Protein AF-A0A2P2GDS3-F1 (afdb_monomer_lite)

Secondary structure (DSSP, 8-state):
----PPPHHHHHHHHHHHHHHTTSPTTSHHHHHHHHH-HHHHHHHHTTSSPPPHHHHHHHHHHTTPPTT-HHHHHHHHHHHHHHHHHTTSTTHHHHHHHHHHHHHHHHHHHHHHHHHHTTS--HHHHHHHHHHHHHHHHHHHHHHHHHHHHHHHSPPPPPPPPPPP------STT-TT--------------------------PPPPP---------SS-GGGGGS---PPPPPPPPPPP-PPP-

pLDDT: mean 75.33, std 24.71, range [28.42, 98.44]

Radius of gyration: 31.88 Å; chains: 1; bounding box: 105×57×72 Å

Structure (mmCIF, N/CA/C/O backbone):
data_AF-A0A2P2GDS3-F1
#
_entry.id   AF-A0A2P2GDS3-F1
#
loop_
_atom_site.group_PD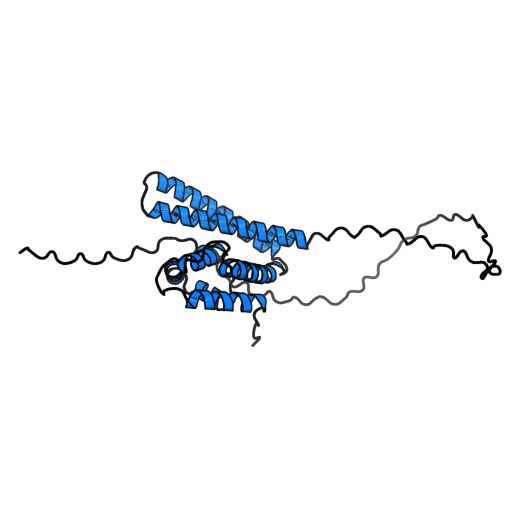B
_atom_site.id
_atom_site.type_symbol
_atom_site.label_atom_id
_atom_site.label_alt_id
_atom_site.label_comp_id
_atom_site.label_asym_id
_atom_site.label_entity_id
_atom_site.label_seq_id
_atom_site.pdbx_PDB_ins_code
_atom_site.Cartn_x
_atom_site.Cartn_y
_atom_site.Cartn_z
_atom_site.occupancy
_atom_site.B_iso_or_equiv
_atom_site.auth_seq_id
_atom_site.auth_comp_id
_atom_site.auth_asym_id
_atom_site.auth_atom_id
_atom_site.pdbx_PDB_model_num
ATOM 1 N N . MET A 1 1 ? -9.022 5.266 -32.064 1.00 41.56 1 MET A N 1
ATOM 2 C CA . MET A 1 1 ? -9.067 4.895 -30.636 1.00 41.56 1 MET A CA 1
ATOM 3 C C . MET A 1 1 ? -7.825 4.078 -30.335 1.00 41.56 1 MET A C 1
ATOM 5 O O . MET A 1 1 ? -7.700 2.986 -30.870 1.00 41.56 1 MET A O 1
ATOM 9 N N . THR A 1 2 ? -6.864 4.626 -29.597 1.00 43.38 2 THR A N 1
ATOM 10 C CA . THR A 1 2 ? -5.671 3.883 -29.170 1.00 43.38 2 THR A CA 1
ATOM 11 C C . THR A 1 2 ? -6.046 2.995 -27.995 1.00 43.38 2 THR A C 1
ATOM 13 O O . THR A 1 2 ? -6.401 3.485 -26.927 1.00 43.38 2 THR A O 1
ATOM 16 N N . VAL A 1 3 ? -6.014 1.681 -28.205 1.00 52.44 3 VAL A N 1
ATOM 17 C CA . VAL A 1 3 ? -6.142 0.708 -27.119 1.00 52.44 3 VAL A CA 1
ATOM 18 C C . VAL A 1 3 ? -4.844 0.775 -26.321 1.00 52.44 3 VAL A C 1
ATOM 20 O O . VAL A 1 3 ? -3.800 0.339 -26.802 1.00 52.44 3 VAL A O 1
ATOM 23 N N . HIS A 1 4 ? -4.884 1.368 -25.130 1.00 64.94 4 HIS A N 1
ATOM 24 C CA . HIS A 1 4 ? -3.749 1.331 -24.215 1.00 64.94 4 HIS A CA 1
ATOM 25 C C . HIS A 1 4 ? -3.618 -0.096 -23.678 1.00 64.94 4 HIS A C 1
ATOM 27 O O . HIS A 1 4 ? -4.442 -0.546 -22.886 1.00 64.94 4 HIS A O 1
ATOM 33 N N . GLN A 1 5 ? -2.618 -0.833 -24.160 1.00 82.81 5 GLN A N 1
ATOM 34 C CA . GLN A 1 5 ? -2.296 -2.150 -23.621 1.00 82.81 5 GLN A CA 1
ATOM 35 C C . GLN A 1 5 ? -1.553 -1.978 -22.295 1.00 82.81 5 GLN A C 1
ATOM 37 O O . GLN A 1 5 ? -0.569 -1.240 -22.221 1.00 82.81 5 GLN A O 1
ATOM 42 N N . LEU A 1 6 ? -2.039 -2.646 -21.247 1.00 87.31 6 LEU A N 1
ATOM 43 C CA . LEU A 1 6 ? -1.368 -2.660 -19.950 1.00 87.31 6 LEU A CA 1
ATOM 44 C C . LEU A 1 6 ? -0.036 -3.421 -20.050 1.00 87.31 6 LEU A C 1
ATOM 46 O O . LEU A 1 6 ? 0.021 -4.451 -20.729 1.00 87.31 6 LEU A O 1
ATOM 50 N N . PRO A 1 7 ? 1.024 -2.963 -19.356 1.00 93.38 7 PRO A N 1
ATOM 51 C CA . PRO A 1 7 ? 2.272 -3.711 -19.248 1.00 93.38 7 PRO A CA 1
ATOM 52 C C . PRO A 1 7 ? 2.043 -5.130 -18.718 1.00 93.38 7 PRO A C 1
ATOM 54 O O . PRO A 1 7 ? 1.192 -5.348 -17.852 1.00 93.38 7 PRO A O 1
ATOM 57 N N . VAL A 1 8 ? 2.828 -6.097 -19.198 1.00 95.94 8 VAL A N 1
ATOM 58 C CA . VAL A 1 8 ? 2.669 -7.515 -18.832 1.00 95.94 8 VAL A CA 1
ATOM 59 C C . VAL A 1 8 ? 2.795 -7.743 -17.323 1.00 95.94 8 VAL A C 1
ATOM 61 O O . VAL A 1 8 ? 2.066 -8.555 -16.758 1.00 95.94 8 VAL A O 1
ATOM 64 N N . GLU A 1 9 ? 3.657 -6.988 -16.645 1.00 97.06 9 GLU A N 1
ATOM 65 C CA . GLU A 1 9 ? 3.838 -7.054 -15.197 1.00 97.06 9 GLU A CA 1
ATOM 66 C C . GLU A 1 9 ? 2.594 -6.568 -14.440 1.00 97.06 9 GLU A C 1
ATOM 68 O O . GLU A 1 9 ? 2.226 -7.167 -13.428 1.00 97.06 9 GLU A O 1
ATOM 73 N N . MET A 1 10 ? 1.911 -5.537 -14.954 1.00 95.94 10 MET A N 1
ATOM 74 C CA . MET A 1 10 ? 0.647 -5.052 -14.387 1.00 95.94 10 MET A CA 1
ATOM 75 C C . MET A 1 10 ? -0.457 -6.091 -14.560 1.00 95.94 10 MET A C 1
ATOM 77 O O . MET A 1 10 ? -1.157 -6.395 -13.598 1.00 95.94 10 MET A O 1
ATOM 81 N N . VAL A 1 11 ? -0.568 -6.699 -15.746 1.00 96.75 11 VAL A N 1
ATOM 82 C CA . VAL A 1 11 ? -1.539 -7.776 -16.011 1.00 96.75 11 VAL A CA 1
ATOM 83 C C . VAL A 1 11 ? -1.286 -8.978 -15.096 1.00 96.75 11 VAL A C 1
ATOM 85 O O . VAL A 1 11 ? -2.220 -9.513 -14.501 1.00 96.75 11 VAL A O 1
ATOM 88 N N . ALA A 1 12 ? -0.024 -9.386 -14.935 1.00 98.12 12 ALA A N 1
ATOM 89 C CA . ALA A 1 12 ? 0.344 -10.514 -14.084 1.00 98.12 12 ALA A CA 1
ATOM 90 C C . ALA A 1 12 ? 0.022 -10.257 -12.603 1.00 98.12 12 ALA A C 1
ATOM 92 O O . ALA A 1 12 ? -0.513 -11.137 -11.923 1.00 98.12 12 ALA A O 1
ATOM 93 N N . PHE A 1 13 ? 0.323 -9.056 -12.099 1.00 98.44 13 PHE A N 1
ATOM 94 C CA . PHE A 1 13 ? -0.007 -8.683 -10.727 1.00 98.44 13 PHE A CA 1
ATOM 95 C C . PHE A 1 13 ? -1.522 -8.558 -10.514 1.00 98.44 13 PHE A C 1
ATOM 97 O O . PHE A 1 13 ? -2.039 -9.106 -9.542 1.00 98.44 13 PHE A O 1
ATOM 104 N N . ALA A 1 14 ? -2.243 -7.908 -11.431 1.00 97.75 14 ALA A N 1
ATOM 105 C CA . ALA A 1 14 ? -3.693 -7.735 -11.356 1.00 97.75 14 ALA A CA 1
ATOM 106 C C . ALA A 1 14 ? -4.446 -9.073 -11.402 1.00 97.75 14 ALA A C 1
ATOM 108 O O . ALA A 1 14 ? -5.380 -9.287 -10.628 1.00 97.75 14 ALA A O 1
ATOM 109 N N . GLY A 1 15 ? -3.994 -10.014 -12.240 1.00 98.25 15 GLY A N 1
ATOM 110 C CA . GLY A 1 15 ? -4.523 -11.377 -12.278 1.00 98.25 15 GLY A CA 1
ATOM 111 C C . GLY A 1 15 ? -4.326 -12.108 -10.948 1.00 98.25 15 GLY A C 1
ATOM 112 O O . GLY A 1 15 ? -5.284 -12.629 -10.381 1.00 98.25 15 GLY A O 1
ATOM 113 N N . TRP A 1 16 ? -3.112 -12.065 -10.388 1.00 98.44 16 TRP A N 1
ATOM 114 C CA . TRP A 1 16 ? -2.831 -12.645 -9.069 1.00 98.44 16 TRP A CA 1
ATOM 115 C C . TRP A 1 16 ? -3.659 -11.995 -7.948 1.00 98.44 16 TRP A C 1
ATOM 117 O O . TRP A 1 16 ? -4.175 -12.688 -7.071 1.00 98.44 16 TRP A O 1
ATOM 127 N N . LEU A 1 17 ? -3.814 -10.670 -7.981 1.00 98.06 17 LEU A N 1
ATOM 128 C CA . LEU A 1 17 ? -4.598 -9.925 -7.000 1.00 98.06 17 LEU A CA 1
ATOM 129 C C . LEU A 1 17 ? -6.095 -10.264 -7.103 1.00 98.06 17 LEU A C 1
ATOM 131 O O . LEU A 1 17 ? -6.765 -10.410 -6.083 1.00 98.06 17 LEU A O 1
ATOM 135 N N . SER A 1 18 ? -6.606 -10.450 -8.319 1.00 97.31 18 SER A N 1
ATOM 136 C CA . SER A 1 18 ? -7.988 -10.877 -8.564 1.00 97.31 18 SER A CA 1
ATOM 137 C C . SER A 1 18 ? -8.234 -12.309 -8.079 1.00 97.31 18 SER A C 1
ATOM 139 O O . SER A 1 18 ? -9.254 -12.580 -7.446 1.00 97.31 18 SER A O 1
ATOM 141 N N . GLU A 1 19 ? -7.280 -13.223 -8.289 1.00 97.00 19 GLU A N 1
ATOM 142 C CA . GLU A 1 19 ? -7.328 -14.581 -7.727 1.00 97.00 19 GLU A CA 1
ATOM 143 C C . GLU A 1 19 ? -7.312 -14.582 -6.192 1.00 97.00 19 GLU A C 1
ATOM 145 O O . GLU A 1 19 ? -7.978 -15.414 -5.569 1.00 97.00 19 GLU A O 1
ATOM 150 N N . LEU A 1 20 ? -6.551 -13.669 -5.576 1.00 96.19 20 LEU A N 1
ATOM 151 C CA . LEU A 1 20 ? -6.556 -13.469 -4.128 1.00 96.19 20 LEU A CA 1
ATOM 152 C C . LEU A 1 20 ? -7.938 -12.992 -3.664 1.00 96.19 20 LEU A C 1
ATOM 154 O O . LEU A 1 20 ? -8.527 -13.614 -2.782 1.00 96.19 20 LEU A O 1
ATOM 158 N N . ALA A 1 21 ? -8.468 -11.935 -4.286 1.00 94.12 21 ALA A N 1
ATOM 159 C CA . ALA A 1 21 ? -9.755 -11.342 -3.933 1.00 94.12 21 ALA A CA 1
ATOM 160 C C . ALA A 1 21 ? -10.924 -12.327 -4.091 1.00 94.12 21 ALA A C 1
ATOM 162 O O . ALA A 1 21 ? -11.804 -12.369 -3.235 1.00 94.12 21 ALA A O 1
ATOM 163 N N . GLY A 1 22 ? -10.894 -13.188 -5.114 1.00 95.00 22 GLY A N 1
ATOM 164 C CA . GLY A 1 22 ? -11.908 -14.225 -5.334 1.00 95.00 22 GLY A CA 1
ATOM 165 C C . GLY A 1 22 ? -12.010 -15.278 -4.221 1.00 95.00 22 GLY A C 1
ATOM 166 O O . GLY A 1 22 ? -12.968 -16.046 -4.195 1.00 95.00 22 GLY A O 1
ATOM 167 N N . ARG A 1 23 ? -11.043 -15.326 -3.293 1.00 94.81 23 ARG A N 1
ATOM 168 C CA . ARG A 1 23 ? -11.047 -16.223 -2.123 1.00 94.81 23 ARG A CA 1
ATOM 169 C C . ARG A 1 23 ? -11.493 -15.533 -0.833 1.00 94.81 23 ARG A C 1
ATOM 171 O O . ARG A 1 23 ? -11.685 -16.214 0.174 1.00 94.81 23 ARG A O 1
ATOM 178 N N . LEU A 1 24 ? -11.622 -14.208 -0.837 1.00 94.12 24 LEU A N 1
ATOM 179 C CA . LEU A 1 24 ? -11.998 -13.429 0.340 1.00 94.12 24 LEU A CA 1
ATOM 180 C C . LEU A 1 24 ? -13.515 -13.457 0.536 1.00 94.12 24 LEU A C 1
ATOM 182 O O . LEU A 1 24 ? -14.281 -13.512 -0.425 1.00 94.12 24 LEU A O 1
ATOM 186 N N . ARG A 1 25 ? -13.969 -13.396 1.794 1.00 86.06 25 ARG A N 1
ATOM 187 C CA . ARG A 1 25 ? -15.400 -13.234 2.082 1.00 86.06 25 ARG A CA 1
ATOM 188 C C . ARG A 1 25 ? -15.845 -11.821 1.686 1.00 86.06 25 ARG A C 1
ATOM 190 O O . ARG A 1 25 ? -15.298 -10.859 2.230 1.00 86.06 25 ARG A O 1
ATOM 197 N N . PRO A 1 26 ? -16.857 -11.668 0.814 1.00 80.81 26 PRO A N 1
ATOM 198 C CA . PRO A 1 26 ? -17.404 -10.354 0.502 1.00 80.81 26 PRO A CA 1
ATOM 199 C C . PRO A 1 26 ? -17.925 -9.660 1.767 1.00 80.81 26 PRO A C 1
ATOM 201 O O . PRO A 1 26 ? -18.611 -10.280 2.578 1.00 80.81 26 PRO A O 1
ATOM 204 N N . GLY A 1 27 ? -17.591 -8.378 1.942 1.00 76.31 27 GLY A N 1
ATOM 205 C CA . GLY A 1 27 ? -18.090 -7.552 3.050 1.00 76.31 27 GLY A CA 1
ATOM 206 C C . GLY A 1 27 ? -17.488 -7.841 4.432 1.00 76.31 27 GLY A C 1
ATOM 207 O O . GLY A 1 27 ? -17.915 -7.227 5.405 1.00 76.31 27 GLY A O 1
ATOM 208 N N . GLY A 1 28 ? -16.507 -8.743 4.537 1.00 84.25 28 GLY A N 1
ATOM 209 C CA . GLY A 1 28 ? -15.772 -9.019 5.774 1.00 84.25 28 GLY A CA 1
ATOM 210 C C . GLY A 1 28 ? -14.329 -8.514 5.730 1.00 84.25 28 GLY A C 1
ATOM 211 O O . GLY A 1 28 ? -13.786 -8.268 4.654 1.00 84.25 28 GLY A O 1
ATOM 212 N N . GLY A 1 29 ? -13.710 -8.393 6.908 1.00 92.81 29 GLY A N 1
ATOM 213 C CA . GLY A 1 29 ? -12.289 -8.057 7.042 1.00 92.81 29 GLY A CA 1
ATOM 214 C C . GLY A 1 29 ? -11.902 -6.704 6.439 1.00 92.81 29 GLY A C 1
ATOM 215 O O . GLY A 1 29 ? -12.739 -5.821 6.227 1.00 92.81 29 GLY A O 1
ATOM 216 N N . TRP A 1 30 ? -10.617 -6.551 6.147 1.00 93.75 30 TRP A N 1
ATOM 217 C CA . TRP A 1 30 ? -10.070 -5.389 5.456 1.00 93.75 30 TRP A CA 1
ATOM 218 C C . TRP A 1 30 ? -10.590 -5.237 4.029 1.00 93.75 30 TRP A C 1
ATOM 220 O O . TRP A 1 30 ? -10.807 -4.111 3.586 1.00 93.75 30 TRP A O 1
ATOM 230 N N . TYR A 1 31 ? -10.853 -6.337 3.324 1.00 94.62 31 TYR A N 1
ATOM 231 C CA . TYR A 1 31 ? -11.437 -6.311 1.987 1.00 94.62 31 TYR A CA 1
ATOM 232 C C . TYR A 1 31 ? -12.774 -5.566 1.971 1.00 94.62 31 TYR A C 1
ATOM 234 O O . TYR A 1 31 ? -12.973 -4.680 1.140 1.00 94.62 31 TYR A O 1
ATOM 242 N N . GLY A 1 32 ? -13.656 -5.858 2.933 1.00 93.62 32 GLY A N 1
ATOM 243 C CA . GLY A 1 32 ? -14.916 -5.138 3.109 1.00 93.62 32 GLY A CA 1
ATOM 244 C C . GLY A 1 32 ? -14.712 -3.653 3.418 1.00 93.62 32 GLY A C 1
ATOM 245 O O . GLY A 1 32 ? -15.371 -2.809 2.813 1.00 93.62 32 GLY A O 1
ATOM 246 N N . VAL A 1 33 ? -13.766 -3.321 4.304 1.00 92.25 33 VAL A N 1
ATOM 247 C CA . VAL A 1 33 ? -13.447 -1.927 4.668 1.00 92.25 33 VAL A CA 1
ATOM 248 C C . VAL A 1 33 ? -12.949 -1.135 3.457 1.00 92.25 33 VAL A C 1
ATOM 250 O O . VAL A 1 33 ? -13.432 -0.031 3.202 1.00 92.25 33 VAL A O 1
ATOM 253 N N . PHE A 1 34 ? -12.019 -1.689 2.678 1.00 91.94 34 PHE A N 1
ATOM 254 C CA . PHE A 1 34 ? -11.488 -1.026 1.487 1.00 91.94 34 PHE A CA 1
ATOM 255 C C . PHE A 1 34 ? -12.547 -0.875 0.397 1.00 91.94 34 PHE A C 1
ATOM 257 O O . PHE A 1 34 ? -12.668 0.205 -0.177 1.00 91.94 34 PHE A O 1
ATOM 264 N N . ALA A 1 35 ? -13.350 -1.915 0.154 1.00 92.31 35 ALA A N 1
ATOM 265 C CA . ALA A 1 35 ? -14.418 -1.874 -0.841 1.00 92.31 35 ALA A CA 1
ATOM 266 C C . ALA A 1 35 ? -15.499 -0.840 -0.495 1.00 92.31 35 ALA A C 1
ATOM 268 O O . ALA A 1 35 ? -15.990 -0.149 -1.384 1.00 92.31 35 ALA A O 1
ATOM 269 N N . ALA A 1 36 ? -15.853 -0.703 0.787 1.00 91.69 36 ALA A N 1
ATOM 270 C CA . ALA A 1 36 ? -16.824 0.292 1.239 1.00 91.69 36 ALA A CA 1
ATOM 271 C C . ALA A 1 36 ? -16.291 1.727 1.120 1.00 91.69 36 ALA A C 1
ATOM 273 O O . ALA A 1 36 ? -17.053 2.658 0.864 1.00 91.69 36 ALA A O 1
ATOM 274 N N . ARG A 1 37 ? -14.986 1.912 1.325 1.00 87.62 37 ARG A N 1
ATOM 275 C CA . ARG A 1 37 ? -14.357 3.233 1.366 1.00 87.62 37 ARG A CA 1
ATOM 276 C C . ARG A 1 37 ? -13.999 3.771 -0.013 1.00 87.62 37 ARG A C 1
ATOM 278 O O . ARG A 1 37 ? -14.081 4.975 -0.235 1.00 87.62 37 ARG A O 1
ATOM 285 N N . ASP A 1 38 ? -13.582 2.890 -0.912 1.00 89.44 38 ASP A N 1
ATOM 286 C CA . ASP A 1 38 ? -13.134 3.250 -2.250 1.00 89.44 38 ASP A CA 1
ATOM 287 C C . ASP A 1 38 ? -13.365 2.095 -3.241 1.00 89.44 38 ASP A C 1
ATOM 289 O O . ASP A 1 38 ? -12.437 1.376 -3.630 1.00 89.44 38 ASP A O 1
ATOM 293 N N . PRO A 1 39 ? -14.621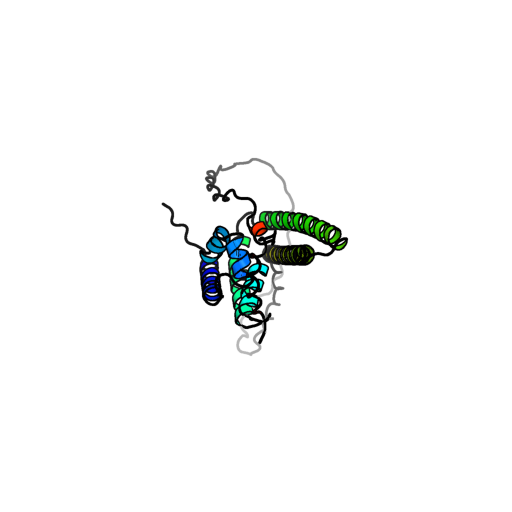 1.895 -3.668 1.00 91.19 39 PRO A N 1
ATOM 294 C CA . PRO A 1 39 ? -14.953 0.826 -4.601 1.00 91.19 39 PRO A CA 1
ATOM 295 C C . PRO A 1 39 ? -14.286 1.030 -5.966 1.00 91.19 39 PRO A C 1
ATOM 297 O O . PRO A 1 39 ? -13.843 0.063 -6.586 1.00 91.19 39 PRO A O 1
ATOM 300 N N . GLU A 1 40 ? -14.182 2.277 -6.434 1.00 92.56 40 GLU A N 1
ATOM 301 C CA . GLU A 1 40 ? -13.593 2.592 -7.738 1.00 92.56 40 GLU A CA 1
ATOM 302 C C . GLU A 1 40 ? -12.091 2.337 -7.772 1.00 92.56 40 GLU A C 1
ATOM 304 O O . GLU A 1 40 ? -11.589 1.774 -8.741 1.00 92.56 40 GLU A O 1
ATOM 309 N N . GLY A 1 41 ? -11.351 2.712 -6.728 1.00 91.56 41 GLY A N 1
ATOM 310 C CA . GLY A 1 41 ? -9.920 2.443 -6.705 1.00 91.56 41 GLY A CA 1
ATOM 311 C C . GLY A 1 41 ? -9.566 0.998 -6.469 1.00 91.56 41 GLY A C 1
ATOM 312 O O . GLY A 1 41 ? -8.626 0.497 -7.084 1.00 91.56 41 GLY A O 1
ATOM 313 N N . LEU A 1 42 ? -10.337 0.302 -5.638 1.00 92.88 42 LEU A N 1
ATOM 314 C CA . LEU A 1 42 ? -10.171 -1.135 -5.495 1.00 92.88 42 LEU A CA 1
ATOM 315 C C . LEU A 1 42 ? -10.431 -1.846 -6.832 1.00 92.88 42 LEU A C 1
ATOM 317 O O . LEU A 1 42 ? -9.660 -2.722 -7.223 1.00 92.88 42 LEU A O 1
ATOM 321 N N . ARG A 1 43 ? -11.444 -1.401 -7.586 1.00 93.69 43 ARG A N 1
ATOM 322 C CA . ARG A 1 43 ? -11.690 -1.868 -8.954 1.00 93.69 43 ARG A CA 1
ATOM 323 C C . ARG A 1 43 ? -10.534 -1.535 -9.897 1.00 93.69 43 ARG A C 1
ATOM 325 O O . ARG A 1 43 ? -10.067 -2.428 -10.590 1.00 93.69 43 ARG A O 1
ATOM 332 N N . ALA A 1 44 ? -10.008 -0.312 -9.866 1.00 95.19 44 ALA A N 1
ATOM 333 C CA . ALA A 1 44 ? -8.860 0.087 -10.682 1.00 95.19 44 ALA A CA 1
ATOM 334 C C . ALA A 1 44 ? -7.614 -0.782 -10.420 1.00 95.19 44 ALA A C 1
ATOM 336 O O . ALA A 1 44 ? -6.871 -1.089 -11.357 1.00 95.19 44 ALA A O 1
ATOM 337 N N . CYS A 1 45 ? -7.414 -1.217 -9.169 1.00 95.31 45 CYS A N 1
ATOM 338 C CA . CYS A 1 45 ? -6.354 -2.154 -8.793 1.00 95.31 45 CYS A CA 1
ATOM 339 C C . CYS A 1 45 ? -6.568 -3.549 -9.399 1.00 95.31 45 CYS A C 1
ATOM 341 O O . CYS A 1 45 ? -5.621 -4.147 -9.908 1.00 95.31 45 CYS A O 1
ATOM 343 N N . PHE A 1 46 ? -7.800 -4.069 -9.372 1.00 95.19 46 PHE A N 1
ATOM 344 C CA . PHE A 1 46 ? -8.129 -5.358 -9.996 1.00 95.19 46 PHE A CA 1
ATOM 345 C C . PHE A 1 46 ? -8.078 -5.308 -11.524 1.00 95.19 46 PHE A C 1
ATOM 347 O O . PHE A 1 46 ? -7.641 -6.268 -12.151 1.00 95.19 46 PHE A O 1
ATOM 354 N N . ASP A 1 47 ? -8.434 -4.168 -12.113 1.00 94.75 47 ASP A N 1
ATOM 355 C CA . ASP A 1 47 ? -8.331 -3.920 -13.552 1.00 94.75 47 ASP A CA 1
ATOM 356 C C . ASP A 1 47 ? -6.870 -3.684 -13.997 1.00 94.75 47 ASP A C 1
ATOM 358 O O . ASP A 1 47 ? -6.595 -3.558 -15.189 1.00 94.75 47 ASP A O 1
ATOM 362 N N . GLY A 1 48 ? -5.915 -3.607 -13.058 1.00 94.38 48 GLY A N 1
ATOM 363 C CA . GLY A 1 48 ? -4.489 -3.395 -13.333 1.00 94.38 48 GLY A CA 1
ATOM 364 C C . GLY A 1 48 ? -4.144 -1.992 -13.835 1.00 94.38 48 GLY A C 1
ATOM 365 O O . GLY A 1 48 ? -3.052 -1.775 -14.355 1.00 94.38 48 GLY A O 1
ATOM 366 N N . THR A 1 49 ? -5.063 -1.039 -13.689 1.00 93.12 49 THR A N 1
ATOM 367 C CA . THR A 1 49 ? -4.866 0.369 -14.081 1.00 93.12 49 THR A CA 1
ATOM 368 C C . THR A 1 49 ? -4.221 1.202 -12.977 1.00 93.12 49 THR A C 1
ATOM 370 O O . THR A 1 49 ? -3.601 2.226 -13.255 1.00 93.12 49 THR A O 1
ATOM 373 N N . GLU A 1 50 ? -4.313 0.738 -11.731 1.00 91.56 50 GLU A N 1
ATOM 374 C CA . GLU A 1 50 ? -3.598 1.285 -10.584 1.00 91.56 50 GLU A CA 1
ATOM 375 C C . GLU A 1 50 ? -2.856 0.172 -9.838 1.00 91.56 50 GLU A C 1
ATOM 377 O O . GLU A 1 50 ? -3.288 -0.979 -9.809 1.00 91.56 50 GLU A O 1
ATOM 382 N N . LEU A 1 51 ? -1.738 0.524 -9.203 1.00 92.75 51 LEU A N 1
ATOM 383 C CA . LEU A 1 51 ? -1.022 -0.375 -8.306 1.00 92.75 51 LEU A CA 1
ATOM 384 C C . LEU A 1 51 ? -1.406 -0.048 -6.850 1.00 92.75 51 LEU A C 1
ATOM 386 O O . LEU A 1 51 ? -1.144 1.075 -6.405 1.00 92.75 51 LEU A O 1
ATOM 390 N N . PRO A 1 52 ? -1.993 -0.986 -6.079 1.00 93.88 52 PRO A N 1
ATOM 391 C CA . PRO A 1 52 ? -2.278 -0.756 -4.673 1.00 93.88 52 PRO A CA 1
ATOM 392 C C . PRO A 1 52 ? -0.973 -0.645 -3.866 1.00 93.88 52 PRO A C 1
ATOM 394 O O . PRO A 1 52 ? 0.020 -1.311 -4.190 1.00 93.88 52 PRO A O 1
ATOM 397 N N . PRO A 1 53 ? -0.970 0.140 -2.775 1.00 93.81 53 PRO A N 1
ATOM 398 C CA . PRO A 1 53 ? 0.086 0.068 -1.771 1.00 93.81 53 PRO A CA 1
ATOM 399 C C . PRO A 1 53 ? 0.260 -1.360 -1.240 1.00 93.81 53 PRO A C 1
ATOM 401 O O . PRO A 1 53 ? -0.724 -2.088 -1.081 1.00 93.81 53 PRO A O 1
ATOM 404 N N . TRP A 1 54 ? 1.489 -1.770 -0.922 1.00 95.88 54 TRP A N 1
ATOM 405 C CA . TRP A 1 54 ? 1.731 -3.136 -0.452 1.00 95.88 54 TRP A CA 1
ATOM 406 C C . TRP A 1 54 ? 1.026 -3.438 0.884 1.00 95.88 54 TRP A C 1
ATOM 408 O O . TRP A 1 54 ? 0.531 -4.548 1.059 1.00 95.88 54 TRP A O 1
ATOM 418 N N . ASP A 1 55 ? 0.863 -2.450 1.775 1.00 95.31 55 ASP A N 1
ATOM 419 C CA . ASP A 1 55 ? 0.134 -2.613 3.050 1.00 95.31 55 ASP A CA 1
ATOM 420 C C . ASP A 1 55 ? -1.340 -3.020 2.860 1.00 95.31 55 ASP A C 1
ATOM 422 O O . ASP A 1 55 ? -1.926 -3.724 3.690 1.00 95.31 55 ASP A O 1
ATOM 426 N N . VAL A 1 56 ? -1.946 -2.602 1.744 1.00 95.31 56 VAL A N 1
ATOM 427 C CA . VAL A 1 56 ? -3.306 -3.004 1.362 1.00 95.31 56 VAL A CA 1
ATOM 428 C C . VAL A 1 56 ? -3.308 -4.482 0.986 1.00 95.31 56 VAL A C 1
ATOM 430 O O . VAL A 1 56 ? -4.135 -5.239 1.486 1.00 95.31 56 VAL A O 1
ATOM 433 N N . VAL A 1 57 ? -2.341 -4.923 0.177 1.00 97.00 57 VAL A N 1
ATOM 434 C CA . VAL A 1 57 ? -2.186 -6.334 -0.213 1.00 97.00 57 VAL A CA 1
ATOM 435 C C . VAL A 1 57 ? -1.909 -7.220 1.005 1.00 97.00 57 VAL A C 1
ATOM 437 O O . VAL A 1 57 ? -2.492 -8.296 1.120 1.00 97.00 57 VAL A O 1
ATOM 440 N N . GLU A 1 58 ? -1.078 -6.763 1.944 1.00 96.00 58 GLU A N 1
ATOM 441 C CA . GLU A 1 58 ? -0.817 -7.464 3.209 1.00 96.00 58 GLU A CA 1
ATOM 442 C C . GLU A 1 58 ? -2.087 -7.639 4.042 1.00 96.00 58 GLU A C 1
ATOM 444 O O . GLU A 1 58 ? -2.314 -8.712 4.595 1.00 96.00 58 GLU A O 1
ATOM 449 N N . SER A 1 59 ? -2.957 -6.630 4.066 1.00 95.44 59 SER A N 1
ATOM 450 C CA . SER A 1 59 ? -4.243 -6.710 4.766 1.00 95.44 59 SER A CA 1
ATOM 451 C C . SER A 1 59 ? -5.193 -7.722 4.110 1.00 95.44 59 SER A C 1
ATOM 453 O O . SER A 1 59 ? -5.870 -8.475 4.804 1.00 95.44 59 SER A O 1
ATOM 455 N N . LEU A 1 60 ? -5.200 -7.807 2.774 1.00 95.88 60 LEU A N 1
ATOM 456 C CA . LEU A 1 60 ? -5.977 -8.820 2.046 1.00 95.88 60 LEU A CA 1
ATOM 457 C C . LEU A 1 60 ? -5.431 -10.240 2.270 1.00 95.88 60 LEU A C 1
ATOM 459 O O . LEU A 1 60 ? -6.194 -11.196 2.381 1.00 95.88 60 LEU A O 1
ATOM 463 N N . LEU A 1 61 ? -4.108 -10.396 2.358 1.00 96.81 61 LEU A N 1
ATOM 464 C CA . LEU A 1 61 ? -3.482 -11.670 2.724 1.00 96.81 61 LEU A CA 1
ATOM 465 C C . LEU A 1 61 ? -3.840 -12.067 4.165 1.00 96.81 61 LEU A C 1
ATOM 467 O O . LEU A 1 61 ? -4.164 -13.228 4.413 1.00 96.81 61 LEU A O 1
ATOM 471 N N . GLN A 1 62 ? -3.860 -11.103 5.089 1.00 94.62 62 GLN A N 1
ATOM 472 C CA . GLN A 1 62 ? -4.284 -11.316 6.472 1.00 94.62 62 GLN A CA 1
ATOM 473 C C . GLN A 1 62 ? -5.745 -11.772 6.567 1.00 94.62 62 GLN A C 1
ATOM 475 O O . GLN A 1 62 ? -6.030 -12.698 7.325 1.00 94.62 62 GLN A O 1
ATOM 480 N N . ASP A 1 63 ? -6.660 -11.187 5.790 1.00 95.50 63 ASP A N 1
ATOM 481 C CA . ASP A 1 63 ? -8.068 -11.614 5.751 1.00 95.50 63 ASP A CA 1
ATOM 482 C C . ASP A 1 63 ? -8.231 -13.079 5.316 1.00 95.50 63 ASP A C 1
ATOM 484 O O . ASP A 1 63 ? -9.168 -13.760 5.737 1.00 95.50 63 ASP A O 1
ATOM 488 N N . LEU A 1 64 ? -7.309 -13.580 4.488 1.00 94.56 64 LEU A N 1
ATOM 489 C CA . LEU A 1 64 ? -7.261 -14.981 4.070 1.00 94.56 64 LEU A CA 1
ATOM 490 C C . LEU A 1 64 ? -6.586 -15.896 5.110 1.00 94.56 64 LEU A C 1
ATOM 492 O O . LEU A 1 64 ? -6.607 -17.117 4.959 1.00 94.56 64 LEU A O 1
ATOM 496 N N . GLY A 1 65 ? -5.980 -15.325 6.154 1.00 94.56 65 GLY A N 1
ATOM 497 C CA . GLY A 1 65 ? -5.182 -16.046 7.144 1.00 94.56 65 GLY A CA 1
ATOM 498 C C . GLY A 1 65 ? -3.783 -16.430 6.651 1.00 94.56 65 GLY A C 1
ATOM 499 O O . GLY A 1 65 ? -3.169 -17.331 7.218 1.00 94.56 65 GLY A O 1
ATOM 500 N N . GLU A 1 66 ? -3.270 -15.783 5.599 1.00 93.75 66 GLU A N 1
ATOM 501 C CA . GLU A 1 66 ? -1.921 -16.038 5.088 1.00 93.75 66 GLU A CA 1
ATOM 502 C C . GLU A 1 66 ? -0.871 -15.328 5.961 1.00 93.75 66 GLU A C 1
ATOM 504 O O . GLU A 1 66 ? -0.868 -14.095 6.032 1.00 93.75 66 GLU A O 1
ATOM 509 N N . PRO A 1 67 ? 0.046 -16.064 6.618 1.00 91.94 67 PRO A N 1
ATOM 510 C CA . PRO A 1 67 ? 1.070 -15.444 7.444 1.00 91.94 67 PRO A CA 1
ATOM 511 C C . PRO A 1 67 ? 2.142 -14.745 6.587 1.00 91.94 67 PRO A C 1
ATOM 513 O O . PRO A 1 67 ? 2.379 -15.127 5.432 1.00 91.94 67 PRO A O 1
ATOM 516 N N . PRO A 1 68 ? 2.865 -13.760 7.154 1.00 87.50 68 PRO A N 1
ATOM 517 C CA . PRO A 1 68 ? 4.015 -13.156 6.493 1.00 87.50 68 PRO A CA 1
ATOM 518 C C . PRO A 1 68 ? 5.026 -14.216 6.036 1.00 87.50 68 PRO A C 1
ATOM 520 O O . PRO A 1 68 ? 5.377 -15.124 6.787 1.00 87.50 68 PRO A O 1
ATOM 523 N N . GLY A 1 69 ? 5.498 -14.105 4.793 1.00 92.25 69 GLY A N 1
ATOM 524 C CA . GLY A 1 69 ? 6.467 -15.045 4.216 1.00 92.25 69 GLY A CA 1
ATOM 525 C C . GLY A 1 69 ? 5.874 -16.349 3.670 1.00 92.25 69 GLY A C 1
ATOM 526 O O . GLY A 1 69 ? 6.615 -17.139 3.088 1.00 92.25 69 GLY A O 1
ATOM 527 N N . ALA A 1 70 ? 4.558 -16.569 3.775 1.00 95.81 70 ALA A N 1
ATOM 528 C CA . ALA A 1 70 ? 3.910 -17.688 3.097 1.00 95.81 70 ALA A CA 1
ATOM 529 C C . ALA A 1 70 ? 4.164 -17.642 1.574 1.00 95.81 70 ALA A C 1
ATOM 531 O O . ALA A 1 70 ? 4.285 -16.550 1.004 1.00 95.81 70 ALA A O 1
ATOM 532 N N . PRO A 1 71 ? 4.189 -18.793 0.870 1.00 96.56 71 PRO A N 1
ATOM 533 C CA . PRO A 1 71 ? 4.478 -18.831 -0.565 1.00 96.56 71 PRO A CA 1
ATOM 534 C C . PRO A 1 71 ? 3.608 -17.883 -1.406 1.00 96.56 71 PRO A C 1
ATOM 536 O O . PRO A 1 71 ? 4.098 -17.279 -2.362 1.00 96.56 71 PRO A O 1
ATOM 539 N N . ARG A 1 72 ? 2.331 -17.694 -1.033 1.00 95.81 72 ARG A N 1
ATOM 540 C CA . ARG A 1 72 ? 1.434 -16.742 -1.706 1.00 95.81 72 ARG A CA 1
ATOM 541 C C . ARG A 1 72 ? 1.870 -15.294 -1.489 1.00 95.81 72 ARG A C 1
ATOM 543 O O . ARG A 1 72 ? 1.924 -14.546 -2.461 1.00 95.81 72 ARG A O 1
ATOM 550 N N . ALA A 1 73 ? 2.204 -14.920 -0.254 1.00 96.50 73 ALA A N 1
ATOM 551 C CA . ALA A 1 73 ? 2.676 -13.579 0.085 1.00 96.50 73 ALA A CA 1
ATOM 552 C C . ALA A 1 73 ? 4.000 -13.252 -0.624 1.00 96.50 73 ALA A C 1
ATOM 554 O O . ALA A 1 73 ? 4.139 -12.181 -1.213 1.00 96.50 73 ALA A O 1
ATOM 555 N N . VAL A 1 74 ? 4.945 -14.199 -0.647 1.00 97.88 74 VAL A N 1
ATOM 556 C CA . VAL A 1 74 ? 6.231 -14.046 -1.350 1.00 97.88 74 VAL A CA 1
ATOM 557 C C . VAL A 1 74 ? 6.016 -13.864 -2.851 1.00 97.88 74 VAL A C 1
ATOM 559 O O . VAL A 1 74 ? 6.548 -12.921 -3.437 1.00 97.88 74 VAL A O 1
ATOM 562 N N . ARG A 1 75 ? 5.189 -14.714 -3.477 1.00 98.06 75 ARG A N 1
ATOM 563 C CA . ARG A 1 75 ? 4.855 -14.587 -4.903 1.00 98.06 75 ARG A CA 1
ATOM 564 C C . ARG A 1 75 ? 4.196 -13.242 -5.211 1.00 98.06 75 ARG A C 1
ATOM 566 O O . ARG A 1 75 ? 4.596 -12.581 -6.167 1.00 98.06 75 ARG A O 1
ATOM 573 N N . GLY A 1 76 ? 3.232 -12.824 -4.391 1.00 98.00 76 GLY A N 1
ATOM 574 C CA . GLY A 1 76 ? 2.583 -11.520 -4.511 1.00 98.00 76 GLY A CA 1
ATOM 575 C C . GLY A 1 76 ? 3.579 -10.369 -4.437 1.00 98.00 76 GLY A C 1
ATOM 576 O O . GLY A 1 76 ? 3.519 -9.452 -5.252 1.00 98.00 76 GLY A O 1
ATOM 577 N N . ARG A 1 77 ? 4.551 -10.453 -3.520 1.00 97.75 77 ARG A N 1
ATOM 578 C CA . ARG A 1 77 ? 5.582 -9.424 -3.346 1.00 97.75 77 ARG A CA 1
ATOM 579 C C . ARG A 1 77 ? 6.455 -9.286 -4.586 1.00 97.75 77 ARG A C 1
ATOM 581 O O . ARG A 1 77 ? 6.746 -8.167 -4.992 1.00 97.75 77 ARG A O 1
ATOM 588 N N . VAL A 1 78 ? 6.852 -10.404 -5.191 1.00 98.19 78 VAL A N 1
ATOM 589 C CA . VAL A 1 78 ? 7.650 -10.405 -6.427 1.00 98.19 78 VAL A CA 1
ATOM 590 C C . VAL A 1 78 ? 6.874 -9.765 -7.579 1.00 98.19 78 VAL A C 1
ATOM 592 O O . VAL A 1 78 ? 7.411 -8.902 -8.270 1.00 98.19 78 VAL A O 1
ATOM 595 N N . LEU A 1 79 ? 5.601 -10.134 -7.759 1.00 98.44 79 LEU A N 1
ATOM 596 C CA . LEU A 1 79 ? 4.755 -9.571 -8.818 1.00 98.44 79 LEU A CA 1
ATOM 597 C C . LEU A 1 79 ? 4.506 -8.071 -8.610 1.00 98.44 79 LEU A C 1
ATOM 599 O O . LEU A 1 79 ? 4.641 -7.294 -9.550 1.00 98.44 79 LEU A O 1
ATOM 603 N N . HIS A 1 80 ? 4.219 -7.656 -7.373 1.00 98.00 80 HIS A N 1
ATOM 604 C CA . HIS A 1 80 ? 4.037 -6.247 -7.014 1.00 98.00 80 HIS A CA 1
ATOM 605 C C . HIS A 1 80 ? 5.292 -5.420 -7.301 1.00 98.00 80 HIS A C 1
ATOM 607 O O . HIS A 1 80 ? 5.207 -4.357 -7.908 1.00 98.00 80 HIS A O 1
ATOM 613 N N . GLN A 1 81 ? 6.470 -5.930 -6.932 1.00 97.31 81 GLN A N 1
ATOM 614 C CA . GLN A 1 81 ? 7.741 -5.256 -7.202 1.00 97.31 81 GLN A CA 1
ATOM 615 C C . GLN A 1 81 ? 8.039 -5.148 -8.702 1.00 97.31 81 GLN A C 1
ATOM 617 O O . GLN A 1 81 ? 8.542 -4.114 -9.140 1.00 97.31 81 GLN A O 1
ATOM 622 N N . ALA A 1 82 ? 7.722 -6.178 -9.491 1.00 97.19 82 ALA A N 1
ATOM 623 C CA . ALA A 1 82 ? 7.873 -6.137 -10.943 1.00 97.19 82 ALA A CA 1
ATOM 624 C C . ALA A 1 82 ? 6.945 -5.086 -11.575 1.00 97.19 82 ALA A C 1
ATOM 626 O O . ALA A 1 82 ? 7.400 -4.276 -12.381 1.00 97.19 82 ALA A O 1
ATOM 627 N N . ALA A 1 83 ? 5.681 -5.048 -11.146 1.00 96.75 83 ALA A N 1
ATOM 628 C CA . ALA A 1 83 ? 4.697 -4.058 -11.572 1.00 96.75 83 ALA A CA 1
ATOM 629 C C . ALA A 1 83 ? 5.117 -2.623 -11.192 1.00 96.75 83 ALA A C 1
ATOM 631 O O . ALA A 1 83 ? 5.157 -1.736 -12.044 1.00 96.75 83 ALA A O 1
ATOM 632 N N . ALA A 1 84 ? 5.546 -2.403 -9.943 1.00 95.75 84 ALA A N 1
ATOM 633 C CA . ALA A 1 84 ? 6.083 -1.119 -9.486 1.00 95.75 84 ALA A CA 1
ATOM 634 C C . ALA A 1 84 ? 7.297 -0.674 -10.313 1.00 95.75 84 ALA A C 1
ATOM 636 O O . ALA A 1 84 ? 7.398 0.491 -10.693 1.00 95.75 84 ALA A O 1
ATOM 637 N N . ALA A 1 85 ? 8.196 -1.604 -10.648 1.00 94.81 85 ALA A N 1
ATOM 638 C CA . ALA A 1 85 ? 9.391 -1.298 -11.421 1.00 94.81 85 ALA A CA 1
ATOM 639 C C . ALA A 1 85 ? 9.086 -0.795 -12.841 1.00 94.81 85 ALA A C 1
ATOM 641 O O . ALA A 1 85 ? 9.923 -0.094 -13.403 1.00 94.81 85 ALA A O 1
ATOM 642 N N . VAL A 1 86 ? 7.931 -1.133 -13.426 1.00 92.88 86 VAL A N 1
ATOM 643 C CA . VAL A 1 86 ? 7.505 -0.569 -14.717 1.00 92.88 86 VAL A CA 1
ATOM 644 C C . VAL A 1 86 ? 7.207 0.922 -14.576 1.00 92.88 86 VAL A C 1
ATOM 646 O O . VAL A 1 86 ? 7.711 1.716 -15.367 1.00 92.88 86 VAL A O 1
ATOM 649 N N . HIS A 1 87 ? 6.458 1.312 -13.541 1.00 87.44 87 HIS A N 1
ATOM 650 C CA . HIS A 1 87 ? 6.171 2.721 -13.256 1.00 87.44 87 HIS A CA 1
ATOM 651 C C . HIS A 1 87 ? 7.441 3.502 -12.913 1.00 87.44 87 HIS A C 1
ATOM 653 O O . HIS A 1 87 ? 7.665 4.588 -13.438 1.00 87.44 87 HIS A O 1
ATOM 659 N N . ASP A 1 88 ? 8.316 2.909 -12.103 1.00 93.88 88 ASP A N 1
ATOM 660 C CA . ASP A 1 88 ? 9.544 3.547 -11.622 1.00 93.88 88 ASP A CA 1
ATOM 661 C C . ASP A 1 88 ? 10.595 3.769 -12.733 1.00 93.88 88 ASP A C 1
ATOM 663 O O . ASP A 1 88 ? 11.619 4.411 -12.496 1.00 93.88 88 ASP A O 1
ATOM 667 N N . ARG A 1 89 ? 10.382 3.211 -13.934 1.00 91.12 89 ARG A N 1
ATOM 668 C CA . ARG A 1 89 ? 11.242 3.397 -15.116 1.00 91.12 89 ARG A CA 1
ATOM 669 C C . ARG A 1 89 ? 10.800 4.553 -16.017 1.00 91.12 89 ARG A C 1
ATOM 671 O O . ARG A 1 89 ? 11.553 4.908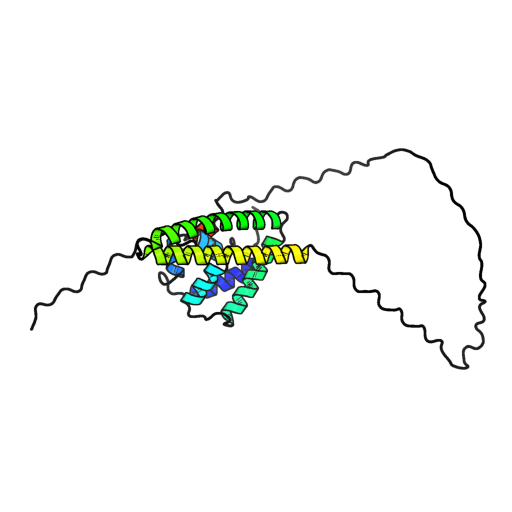 -16.923 1.00 91.12 89 ARG A O 1
ATOM 678 N N . ALA A 1 90 ? 9.613 5.124 -15.807 1.00 89.31 90 ALA A N 1
ATOM 679 C CA . ALA A 1 90 ? 9.137 6.227 -16.633 1.00 89.31 90 ALA A CA 1
ATOM 680 C C . ALA A 1 90 ? 10.003 7.494 -16.434 1.00 89.31 90 ALA A C 1
ATOM 682 O O . ALA A 1 90 ? 10.520 7.728 -15.335 1.00 89.31 90 ALA A O 1
ATOM 683 N N . PRO A 1 91 ? 10.176 8.335 -17.470 1.00 89.69 91 PRO A N 1
ATOM 684 C CA . PRO A 1 91 ? 10.778 9.656 -17.304 1.00 89.69 91 PRO A CA 1
ATOM 685 C C . PRO A 1 91 ? 10.042 10.452 -16.215 1.00 89.69 91 PRO A C 1
ATOM 687 O O . PRO A 1 91 ? 8.818 10.439 -16.181 1.00 89.69 91 PRO A O 1
ATOM 690 N N . GLY A 1 92 ? 10.776 11.108 -15.311 1.00 91.00 92 GLY A N 1
ATOM 691 C CA . GLY A 1 92 ? 10.192 11.856 -14.183 1.00 91.00 92 GLY A CA 1
ATOM 692 C C . GLY A 1 92 ? 9.764 11.009 -12.975 1.00 91.00 92 GLY A C 1
ATOM 693 O O . GLY A 1 92 ? 9.605 11.553 -11.887 1.00 91.00 92 GLY A O 1
ATOM 694 N N . ALA A 1 93 ? 9.705 9.675 -13.092 1.00 91.69 93 ALA A N 1
ATOM 695 C CA . ALA A 1 93 ? 9.178 8.811 -12.029 1.00 91.69 93 ALA A CA 1
ATOM 696 C C . ALA A 1 93 ? 9.917 8.939 -10.685 1.00 91.69 93 ALA A C 1
ATOM 698 O O . ALA A 1 93 ? 9.320 8.764 -9.628 1.00 91.69 93 ALA A O 1
ATOM 699 N N . ALA A 1 94 ? 11.219 9.244 -10.700 1.00 94.19 94 ALA A N 1
ATOM 700 C CA . ALA A 1 94 ? 11.983 9.456 -9.471 1.00 94.19 94 ALA A CA 1
ATOM 701 C C . ALA A 1 94 ? 11.504 10.693 -8.692 1.00 94.19 94 ALA A C 1
ATOM 703 O O . ALA A 1 94 ? 11.395 10.639 -7.467 1.00 94.19 94 ALA A O 1
ATOM 704 N N . ASP A 1 95 ? 11.204 11.783 -9.401 1.00 95.06 95 ASP A N 1
ATOM 705 C CA . ASP A 1 95 ? 10.721 13.022 -8.795 1.00 95.06 95 ASP A CA 1
ATOM 706 C C . ASP A 1 95 ? 9.283 12.836 -8.305 1.00 95.06 95 ASP A C 1
ATOM 708 O O . ASP A 1 95 ? 8.997 13.142 -7.147 1.00 95.06 95 ASP A O 1
ATOM 712 N N . ASP A 1 96 ? 8.434 12.184 -9.108 1.00 93.75 96 ASP A N 1
ATOM 713 C CA . ASP A 1 96 ? 7.065 11.820 -8.724 1.00 93.75 96 ASP A CA 1
ATOM 714 C C . ASP A 1 96 ? 7.033 10.942 -7.462 1.00 93.75 96 ASP A C 1
ATOM 716 O O . ASP A 1 96 ? 6.241 11.171 -6.542 1.00 93.75 96 ASP A O 1
ATOM 720 N N . LEU A 1 97 ? 7.921 9.945 -7.370 1.00 94.62 97 LEU A N 1
ATOM 721 C CA . LEU A 1 97 ? 8.072 9.109 -6.176 1.00 94.62 97 LEU A CA 1
ATOM 722 C C . LEU A 1 97 ? 8.523 9.927 -4.963 1.00 94.62 97 LEU A C 1
ATOM 724 O O . LEU A 1 97 ? 8.032 9.702 -3.853 1.00 94.62 97 LEU A O 1
ATOM 728 N N . ALA A 1 98 ? 9.458 10.860 -5.150 1.00 96.25 98 ALA A N 1
ATOM 729 C CA . ALA A 1 98 ? 9.945 11.721 -4.080 1.00 96.25 98 ALA A CA 1
ATOM 730 C C . ALA A 1 98 ? 8.852 12.684 -3.589 1.00 96.25 98 ALA A C 1
ATOM 732 O O . ALA A 1 98 ? 8.698 12.865 -2.378 1.00 96.25 98 ALA A O 1
ATOM 733 N N . ASP A 1 99 ? 8.056 13.250 -4.495 1.00 95.81 99 ASP A N 1
ATOM 734 C CA . ASP A 1 99 ? 6.902 14.086 -4.168 1.00 95.81 99 ASP A CA 1
ATOM 735 C C . ASP A 1 99 ? 5.813 13.309 -3.446 1.00 95.81 99 ASP A C 1
ATOM 737 O O . ASP A 1 99 ? 5.317 13.752 -2.401 1.00 95.81 99 ASP A O 1
ATOM 741 N N . LEU A 1 100 ? 5.498 12.109 -3.934 1.00 93.69 100 LEU A N 1
ATOM 742 C CA . LEU A 1 100 ? 4.564 11.221 -3.266 1.00 93.69 100 LEU A CA 1
ATOM 743 C C . LEU A 1 100 ? 5.061 10.869 -1.858 1.00 93.69 100 LEU A C 1
ATOM 745 O O . LEU A 1 100 ? 4.278 10.929 -0.910 1.00 93.69 100 LEU A O 1
ATOM 749 N N . ARG A 1 101 ? 6.357 10.580 -1.676 1.00 96.62 101 ARG A N 1
ATOM 750 C CA . ARG A 1 101 ? 6.940 10.309 -0.350 1.00 96.62 101 ARG A CA 1
ATOM 751 C C . ARG A 1 101 ? 6.812 11.514 0.578 1.00 96.62 101 ARG A C 1
ATOM 753 O O . ARG A 1 101 ? 6.329 11.357 1.697 1.00 96.62 101 ARG A O 1
ATOM 760 N N . ARG A 1 102 ? 7.168 12.716 0.111 1.00 96.69 102 ARG A N 1
ATOM 761 C CA . ARG A 1 102 ? 7.019 13.969 0.877 1.00 96.69 102 ARG A CA 1
ATOM 762 C C . ARG A 1 102 ? 5.572 14.213 1.294 1.00 96.69 102 ARG A C 1
ATOM 764 O O . ARG A 1 102 ? 5.320 14.689 2.402 1.00 96.69 102 ARG A O 1
ATOM 771 N N . LEU A 1 103 ? 4.616 13.902 0.419 1.00 93.44 103 LEU A N 1
ATOM 772 C CA . LEU A 1 103 ? 3.198 13.963 0.755 1.00 93.44 103 LEU A CA 1
ATOM 773 C C . LEU A 1 103 ? 2.847 12.972 1.868 1.00 93.44 103 LEU A C 1
ATOM 775 O O . LEU A 1 103 ? 2.256 13.386 2.864 1.00 93.44 103 LEU A O 1
ATOM 779 N N . ARG A 1 104 ? 3.269 11.707 1.756 1.00 91.81 104 ARG A N 1
ATOM 780 C CA . ARG A 1 104 ? 3.021 10.695 2.798 1.00 91.81 104 ARG A CA 1
ATOM 781 C C . ARG A 1 104 ? 3.649 11.051 4.134 1.00 91.81 104 ARG A C 1
ATOM 783 O O . ARG A 1 104 ? 3.030 10.834 5.166 1.00 91.81 104 ARG A O 1
ATOM 790 N N . GLU A 1 105 ? 4.833 11.650 4.138 1.00 96.31 105 GLU A N 1
ATOM 791 C CA . GLU A 1 105 ? 5.471 12.143 5.360 1.00 96.31 105 GLU A CA 1
ATOM 792 C C . GLU A 1 105 ? 4.648 13.259 6.033 1.00 96.31 105 GLU A C 1
ATOM 794 O O . GLU A 1 105 ? 4.561 13.299 7.260 1.00 96.31 105 GLU A O 1
ATOM 799 N N . ARG A 1 106 ? 4.014 14.157 5.259 1.00 94.31 106 ARG A N 1
ATOM 800 C CA . ARG A 1 106 ? 3.088 15.167 5.811 1.00 94.31 106 ARG A CA 1
ATOM 801 C C . ARG A 1 106 ? 1.839 14.520 6.405 1.00 94.31 106 ARG A C 1
ATOM 803 O O . ARG A 1 106 ? 1.459 14.876 7.517 1.00 94.31 106 ARG A O 1
ATOM 810 N N . GLU A 1 107 ? 1.241 13.569 5.692 1.00 89.81 107 GLU A N 1
ATOM 811 C CA . GLU A 1 107 ? 0.074 12.810 6.164 1.00 89.81 107 GLU A CA 1
ATOM 812 C C . GLU A 1 107 ? 0.394 12.030 7.448 1.00 89.81 107 GLU A C 1
ATOM 814 O O . GLU A 1 107 ? -0.373 12.077 8.406 1.00 89.81 107 GLU A O 1
ATOM 819 N N . ALA A 1 108 ? 1.557 11.374 7.514 1.00 93.56 108 ALA A N 1
ATOM 820 C CA . ALA A 1 108 ? 1.995 10.636 8.695 1.00 93.56 108 ALA A CA 1
ATOM 821 C C . ALA A 1 108 ? 2.151 11.551 9.915 1.00 93.56 108 ALA A C 1
ATOM 823 O O . ALA A 1 108 ? 1.673 11.203 10.988 1.00 93.56 108 ALA A O 1
ATOM 824 N N . ARG A 1 109 ? 2.733 12.748 9.755 1.00 95.50 109 ARG A N 1
ATOM 825 C CA . ARG A 1 109 ? 2.817 13.734 10.849 1.00 95.50 109 ARG A CA 1
ATOM 826 C C . ARG A 1 109 ? 1.437 14.154 11.358 1.00 95.50 109 ARG A C 1
ATOM 828 O O . ARG A 1 109 ? 1.239 14.257 12.563 1.00 95.50 109 ARG A O 1
ATOM 835 N N . GLN A 1 110 ? 0.472 14.354 10.459 1.00 90.62 11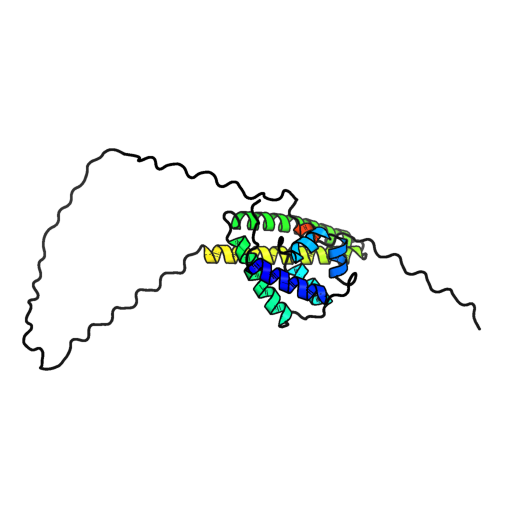0 GLN A N 1
ATOM 836 C CA . GLN A 1 110 ? -0.910 14.662 10.848 1.00 90.62 110 GLN A CA 1
ATOM 837 C C . GLN A 1 110 ? -1.568 13.486 11.585 1.00 90.62 110 GLN A C 1
ATOM 839 O O . GLN A 1 110 ? -2.242 13.688 12.596 1.00 90.62 110 GLN A O 1
ATOM 844 N N . ALA A 1 111 ? -1.345 12.255 11.117 1.00 90.38 111 ALA A N 1
ATOM 845 C CA . ALA A 1 111 ? -1.828 11.048 11.781 1.00 90.38 111 ALA A CA 1
ATOM 846 C C . ALA A 1 111 ? -1.200 10.868 13.177 1.00 90.38 111 ALA A C 1
ATOM 848 O O . ALA A 1 111 ? -1.904 10.513 14.119 1.00 90.38 111 ALA A O 1
ATOM 849 N N . GLU A 1 112 ? 0.090 11.177 13.344 1.00 96.31 112 GLU A N 1
ATOM 850 C CA . GLU A 1 112 ? 0.773 11.175 14.646 1.00 96.31 112 GLU A CA 1
ATOM 851 C C . GLU A 1 112 ? 0.136 12.161 15.622 1.00 96.31 112 GLU A C 1
ATOM 853 O O . GLU A 1 112 ? -0.194 11.774 16.744 1.00 96.31 112 GLU A O 1
ATOM 858 N N . THR A 1 113 ? -0.105 13.405 15.193 1.00 95.62 113 THR A N 1
ATOM 859 C CA . THR A 1 113 ? -0.818 14.399 16.011 1.00 95.62 113 THR A CA 1
ATOM 860 C C . THR A 1 113 ? -2.189 13.878 16.435 1.00 95.62 113 THR A C 1
ATOM 862 O O . THR A 1 113 ? -2.513 13.894 17.620 1.00 95.62 113 THR A O 1
ATOM 865 N N . ARG A 1 114 ? -2.955 13.308 15.498 1.00 93.31 114 ARG A N 1
ATOM 866 C CA . ARG A 1 114 ? -4.274 12.735 15.790 1.00 93.31 114 ARG A CA 1
ATOM 867 C C . ARG A 1 114 ? -4.210 11.596 16.812 1.00 93.31 114 ARG A C 1
ATOM 869 O O . ARG A 1 114 ? -5.066 11.525 17.692 1.00 93.31 114 ARG A O 1
ATOM 876 N N . VAL A 1 115 ? -3.215 10.711 16.718 1.00 96.75 115 VAL A N 1
ATOM 877 C CA . VAL A 1 115 ? -3.003 9.637 17.703 1.00 96.75 115 VAL A CA 1
ATOM 878 C C . VAL A 1 115 ? -2.715 10.214 19.088 1.00 96.75 115 VAL A C 1
ATOM 880 O O . VAL A 1 115 ? -3.278 9.726 20.066 1.00 96.75 115 VAL A O 1
ATOM 883 N N . LEU A 1 116 ? -1.867 11.243 19.187 1.00 96.62 116 LEU A N 1
ATOM 884 C CA . LEU A 1 116 ? -1.541 11.892 20.462 1.00 96.62 116 LEU A CA 1
ATOM 885 C C . LEU A 1 116 ? -2.758 12.570 21.097 1.00 96.62 116 LEU A C 1
ATOM 887 O O . LEU A 1 116 ? -2.939 12.476 22.311 1.00 96.62 116 LEU A O 1
ATOM 891 N N . ASP A 1 117 ? -3.602 13.213 20.293 1.00 95.81 117 ASP A N 1
ATOM 892 C CA . ASP A 1 117 ? -4.820 13.864 20.777 1.00 95.81 117 ASP A CA 1
ATOM 893 C C . ASP A 1 117 ? -5.844 12.836 21.274 1.00 95.81 117 ASP A C 1
ATOM 895 O O . ASP A 1 117 ? -6.335 12.942 22.400 1.00 95.81 117 ASP A O 1
ATOM 899 N N . LEU A 1 118 ? -6.099 11.782 20.492 1.00 96.25 118 LEU A N 1
ATOM 900 C CA . LEU A 1 118 ? -7.019 10.702 20.871 1.00 96.25 118 LEU A CA 1
ATOM 901 C C . LEU A 1 118 ? -6.509 9.872 22.059 1.00 96.25 118 LEU A C 1
ATOM 903 O O . LEU A 1 118 ? -7.305 9.310 22.807 1.00 96.25 118 LEU A O 1
ATOM 907 N N . ALA A 1 119 ? -5.195 9.806 22.282 1.00 96.25 119 ALA A N 1
ATOM 908 C CA . ALA A 1 119 ? -4.626 9.115 23.438 1.00 96.25 119 ALA A CA 1
ATOM 909 C C . ALA A 1 119 ? -4.977 9.787 24.779 1.00 96.25 119 ALA A C 1
ATOM 911 O O . ALA A 1 119 ? -4.920 9.124 25.813 1.00 96.25 119 ALA A O 1
ATOM 912 N N . ARG A 1 120 ? -5.368 11.072 24.780 1.00 95.75 120 ARG A N 1
ATOM 913 C CA . ARG A 1 120 ? -5.806 11.790 25.993 1.00 95.75 120 ARG A CA 1
ATOM 914 C C . ARG A 1 120 ? -7.194 11.365 26.464 1.00 95.75 120 ARG A C 1
ATOM 916 O O . ARG A 1 120 ? -7.517 11.511 27.640 1.00 95.75 120 ARG A O 1
ATOM 923 N N . THR A 1 121 ? -8.020 10.847 25.560 1.00 94.12 121 THR A N 1
ATOM 924 C CA . THR A 1 121 ? -9.353 10.318 25.868 1.00 94.12 121 THR A CA 1
ATOM 925 C C . THR A 1 121 ? -9.586 9.074 25.012 1.00 94.12 121 THR A C 1
ATOM 927 O O . THR A 1 121 ? -10.219 9.159 23.960 1.00 94.12 121 THR A O 1
ATOM 930 N N . PRO A 1 122 ? -9.015 7.922 25.415 1.00 89.94 122 PRO A N 1
ATOM 931 C CA . PRO A 1 122 ? -9.014 6.726 24.585 1.00 89.94 122 PRO A CA 1
ATOM 932 C C . PRO A 1 122 ? -10.428 6.223 24.280 1.00 89.94 122 PRO A C 1
ATOM 934 O O . PRO A 1 122 ? -11.220 5.963 25.184 1.00 89.94 122 PRO A O 1
ATOM 937 N N . GLY A 1 123 ? -10.695 6.028 22.993 1.00 91.25 123 GLY A N 1
ATOM 938 C CA . GLY A 1 123 ? -11.899 5.408 22.444 1.00 91.25 123 GLY A CA 1
ATOM 939 C C . GLY A 1 123 ? -11.549 4.503 21.256 1.00 91.25 123 GLY A C 1
ATOM 940 O O . GLY A 1 123 ? -10.368 4.381 20.904 1.00 91.25 123 GLY A O 1
ATOM 941 N N . PRO A 1 124 ? -12.537 3.854 20.617 1.00 87.94 124 PRO A N 1
ATOM 942 C CA . PRO A 1 124 ? -12.308 3.011 19.438 1.00 87.94 124 PRO A CA 1
ATOM 943 C C . PRO A 1 124 ? -11.603 3.753 18.286 1.00 87.94 124 PRO A C 1
ATOM 945 O O . PRO A 1 124 ? -10.838 3.152 17.532 1.00 87.94 124 PRO A O 1
ATOM 948 N N . GLU A 1 125 ? -11.772 5.070 18.185 1.00 90.50 125 GLU A N 1
ATOM 949 C CA . GLU A 1 125 ? -11.122 5.944 17.205 1.00 90.50 125 GLU A CA 1
ATOM 950 C C . GLU A 1 125 ? -9.592 5.932 17.326 1.00 90.50 125 GLU A C 1
ATOM 952 O O . GLU A 1 125 ? -8.893 6.124 16.331 1.00 90.50 125 GLU A O 1
ATOM 957 N N . LEU A 1 126 ? -9.051 5.684 18.525 1.00 94.00 126 LEU A N 1
ATOM 958 C CA . LEU A 1 126 ? -7.607 5.606 18.740 1.00 94.00 126 LEU A CA 1
ATOM 959 C C . LEU A 1 126 ? -6.995 4.387 18.038 1.00 94.00 126 LEU A C 1
ATOM 961 O O . LEU A 1 126 ? -5.874 4.473 17.538 1.00 94.00 126 LEU A O 1
ATOM 965 N N . ALA A 1 127 ? -7.710 3.259 17.985 1.00 91.00 127 ALA A N 1
ATOM 966 C CA . ALA A 1 127 ? -7.242 2.069 17.278 1.00 91.00 127 ALA A CA 1
ATOM 967 C C . ALA A 1 127 ? -7.163 2.327 15.766 1.00 91.00 127 ALA A C 1
ATOM 969 O O . ALA A 1 127 ? -6.140 2.031 15.153 1.00 91.00 127 ALA A O 1
ATOM 970 N N . TRP A 1 128 ? -8.185 2.977 15.202 1.00 87.44 128 TRP A N 1
ATOM 971 C CA . TRP A 1 128 ? -8.193 3.411 13.802 1.00 87.44 128 TRP A CA 1
ATOM 972 C C . TRP A 1 128 ? -7.072 4.403 13.493 1.00 87.44 128 TRP A C 1
ATOM 974 O O . TRP A 1 128 ? -6.328 4.213 12.540 1.00 87.44 128 TRP A O 1
ATOM 984 N N . ALA A 1 129 ? -6.872 5.415 14.340 1.00 92.19 129 ALA A N 1
ATOM 985 C CA . ALA A 1 129 ? -5.797 6.385 14.136 1.00 92.19 129 ALA A CA 1
ATOM 986 C C . ALA A 1 129 ? -4.397 5.742 14.201 1.00 92.19 129 ALA A C 1
ATOM 988 O O . ALA A 1 129 ? -3.487 6.147 13.477 1.00 92.19 129 ALA A O 1
ATOM 989 N N . ARG A 1 130 ? -4.211 4.725 15.054 1.00 93.75 130 ARG A N 1
ATOM 990 C CA . ARG A 1 130 ? -2.961 3.952 15.118 1.00 93.75 130 ARG A CA 1
ATOM 991 C C . ARG A 1 130 ? -2.753 3.096 13.870 1.00 93.75 130 ARG A C 1
ATOM 993 O O . ARG A 1 130 ? -1.623 3.032 13.388 1.00 93.75 130 ARG A O 1
ATOM 1000 N N . ASP A 1 131 ? -3.809 2.470 13.355 1.00 91.56 131 ASP A N 1
ATOM 1001 C CA . ASP A 1 131 ? -3.756 1.725 12.094 1.00 91.56 131 ASP A CA 1
ATOM 1002 C C . ASP A 1 131 ? -3.396 2.648 10.920 1.00 91.56 131 ASP A C 1
ATOM 1004 O O . ASP A 1 131 ? -2.452 2.367 10.184 1.00 91.56 131 ASP A O 1
ATOM 1008 N N . ASP A 1 132 ? -4.037 3.815 10.824 1.00 89.38 132 ASP A N 1
ATOM 1009 C CA . ASP A 1 132 ? -3.741 4.832 9.810 1.00 89.38 132 ASP A CA 1
ATOM 1010 C C . ASP A 1 132 ? -2.279 5.263 9.826 1.00 89.38 132 ASP A C 1
ATOM 1012 O O . ASP A 1 132 ? -1.623 5.331 8.782 1.00 89.38 132 ASP A O 1
ATOM 1016 N N . LEU A 1 133 ? -1.746 5.523 11.021 1.00 94.25 133 LEU A N 1
ATOM 1017 C CA . LEU A 1 133 ? -0.342 5.864 11.191 1.00 94.25 133 LEU A CA 1
ATOM 1018 C C . LEU A 1 133 ? 0.576 4.704 10.776 1.00 94.25 133 LEU A C 1
ATOM 1020 O O . LEU A 1 133 ? 1.592 4.927 10.112 1.00 94.25 133 LEU A O 1
ATOM 1024 N N . SER A 1 134 ? 0.226 3.470 11.144 1.00 93.94 134 SER A N 1
ATOM 1025 C CA . SER A 1 134 ? 0.970 2.271 10.747 1.00 93.94 134 SER A CA 1
ATOM 1026 C C . SER A 1 134 ? 1.033 2.139 9.221 1.00 93.94 134 SER A C 1
ATOM 1028 O O . SER A 1 134 ? 2.120 2.010 8.649 1.00 93.94 134 SER A O 1
ATOM 1030 N N . ARG A 1 135 ? -0.108 2.293 8.538 1.00 93.19 135 ARG A N 1
ATOM 1031 C CA . ARG A 1 135 ? -0.207 2.268 7.070 1.00 93.19 135 ARG A CA 1
ATOM 1032 C C . ARG A 1 135 ? 0.574 3.402 6.418 1.00 93.19 135 ARG A C 1
ATOM 1034 O O . ARG A 1 135 ? 1.297 3.173 5.450 1.00 93.19 135 ARG A O 1
ATOM 1041 N N . ALA A 1 136 ? 0.490 4.619 6.956 1.00 92.56 136 ALA A N 1
ATOM 1042 C CA . ALA A 1 136 ? 1.257 5.753 6.447 1.00 92.56 136 ALA A CA 1
ATOM 1043 C C . ALA A 1 136 ? 2.771 5.486 6.522 1.00 92.56 136 ALA A C 1
ATOM 1045 O O . ALA A 1 136 ? 3.491 5.708 5.546 1.00 92.56 136 ALA A O 1
ATOM 1046 N N . ARG A 1 137 ? 3.254 4.933 7.642 1.00 95.38 137 ARG A N 1
ATOM 1047 C CA . ARG A 1 137 ? 4.664 4.552 7.820 1.00 95.38 137 ARG A CA 1
ATOM 1048 C C . ARG A 1 137 ? 5.089 3.433 6.870 1.00 95.38 137 ARG A C 1
ATOM 1050 O O . ARG A 1 137 ? 6.154 3.541 6.262 1.00 95.38 137 ARG A O 1
ATOM 1057 N N . ALA A 1 138 ? 4.256 2.409 6.684 1.00 95.81 138 ALA A N 1
ATOM 1058 C CA . ALA A 1 138 ? 4.519 1.329 5.732 1.00 95.81 138 ALA A CA 1
ATOM 1059 C C . ALA A 1 138 ? 4.679 1.862 4.296 1.00 95.81 138 ALA A C 1
ATOM 1061 O O . ALA A 1 138 ? 5.635 1.514 3.603 1.00 95.81 138 ALA A O 1
ATOM 1062 N N . ARG A 1 139 ? 3.811 2.791 3.879 1.00 95.50 139 ARG A N 1
ATOM 1063 C CA . ARG A 1 139 ? 3.883 3.440 2.558 1.00 95.50 139 ARG A CA 1
ATOM 1064 C C . ARG A 1 139 ? 5.135 4.292 2.390 1.00 95.50 139 ARG A C 1
ATOM 1066 O O . ARG A 1 139 ? 5.758 4.254 1.333 1.00 95.50 139 ARG A O 1
ATOM 1073 N N . ILE A 1 140 ? 5.541 5.036 3.421 1.00 97.00 140 ILE A N 1
ATOM 1074 C CA . ILE A 1 140 ? 6.804 5.794 3.399 1.00 97.00 140 ILE A CA 1
ATOM 1075 C C . ILE A 1 140 ? 7.996 4.845 3.231 1.00 97.00 140 ILE A C 1
ATOM 1077 O O . ILE A 1 140 ? 8.880 5.115 2.414 1.00 97.00 140 ILE A O 1
ATOM 1081 N N . ALA A 1 141 ? 8.016 3.726 3.961 1.00 97.25 141 ALA A N 1
ATOM 1082 C CA . ALA A 1 141 ? 9.068 2.719 3.840 1.00 97.25 141 ALA A CA 1
ATOM 1083 C C . ALA A 1 141 ? 9.103 2.100 2.431 1.00 97.25 141 ALA A C 1
ATOM 1085 O O . ALA A 1 141 ? 10.178 1.961 1.845 1.00 97.25 141 ALA A O 1
ATOM 1086 N N . GLU A 1 142 ? 7.940 1.798 1.847 1.00 96.50 142 GLU A N 1
ATOM 1087 C CA . GLU A 1 142 ? 7.834 1.288 0.478 1.00 96.50 142 GLU A CA 1
ATOM 1088 C C . GLU A 1 142 ? 8.392 2.282 -0.552 1.00 96.50 142 GLU A C 1
ATOM 1090 O O . GLU A 1 142 ? 9.234 1.912 -1.373 1.00 96.50 142 GLU A O 1
ATOM 1095 N N . LEU A 1 143 ? 7.974 3.550 -0.489 1.00 96.38 143 LEU A N 1
ATOM 1096 C CA . LEU A 1 143 ? 8.439 4.599 -1.403 1.00 96.38 143 LEU A CA 1
ATOM 1097 C C . LEU A 1 143 ? 9.942 4.854 -1.257 1.00 96.38 143 LEU A C 1
ATOM 1099 O O . LEU A 1 143 ? 10.638 5.032 -2.254 1.00 96.38 143 LEU A O 1
ATOM 1103 N N . THR A 1 144 ? 10.462 4.804 -0.028 1.00 97.56 144 THR A N 1
ATOM 1104 C CA . THR A 1 144 ? 11.905 4.899 0.243 1.00 97.56 144 THR A CA 1
ATOM 1105 C C . THR A 1 144 ? 12.665 3.754 -0.427 1.00 97.56 144 THR A C 1
ATOM 1107 O O . THR A 1 144 ? 13.649 3.995 -1.123 1.00 97.56 144 THR A O 1
ATOM 1110 N N . ALA A 1 145 ? 12.182 2.516 -0.290 1.00 96.62 145 ALA A N 1
ATOM 1111 C CA . ALA A 1 145 ? 12.796 1.354 -0.927 1.00 96.62 145 ALA A CA 1
ATOM 1112 C C . ALA A 1 145 ? 12.718 1.413 -2.463 1.00 96.62 145 ALA A C 1
ATOM 1114 O O . ALA A 1 145 ? 13.634 0.965 -3.149 1.00 96.62 145 ALA A O 1
ATOM 1115 N N . ARG A 1 146 ? 11.637 1.963 -3.028 1.00 96.44 146 ARG A N 1
ATOM 1116 C CA . ARG A 1 146 ? 11.503 2.168 -4.481 1.00 96.44 146 ARG A CA 1
ATOM 1117 C C . ARG A 1 146 ? 12.489 3.211 -5.002 1.00 96.44 146 ARG A C 1
ATOM 1119 O O . ARG A 1 146 ? 13.185 2.931 -5.973 1.00 96.44 146 ARG A O 1
ATOM 1126 N N . LEU A 1 147 ? 12.620 4.348 -4.318 1.00 96.44 147 LEU A N 1
ATOM 1127 C CA . LEU A 1 147 ? 13.608 5.381 -4.647 1.00 96.44 147 LEU A CA 1
ATOM 1128 C C . LEU A 1 147 ? 15.044 4.846 -4.601 1.00 96.44 147 LEU A C 1
ATOM 1130 O O . LEU A 1 147 ? 15.800 5.084 -5.538 1.00 96.44 147 LEU A O 1
ATOM 1134 N N . ALA A 1 148 ? 15.399 4.067 -3.573 1.00 95.62 148 ALA A N 1
ATOM 1135 C CA . ALA A 1 148 ? 16.718 3.438 -3.483 1.00 95.62 148 ALA A CA 1
ATOM 1136 C C . ALA A 1 148 ? 17.014 2.553 -4.707 1.00 95.62 148 ALA A C 1
ATOM 1138 O O . ALA A 1 148 ? 18.061 2.690 -5.330 1.00 95.62 148 ALA A O 1
ATOM 1139 N N . ARG A 1 149 ? 16.048 1.731 -5.139 1.00 94.44 149 ARG A N 1
ATOM 1140 C CA . ARG A 1 149 ? 16.191 0.900 -6.348 1.00 94.44 149 ARG A CA 1
ATOM 1141 C C . ARG A 1 149 ? 16.303 1.713 -7.638 1.00 94.44 149 ARG A C 1
ATOM 1143 O O . ARG A 1 149 ? 16.913 1.247 -8.597 1.00 94.44 149 ARG A O 1
ATOM 1150 N N . VAL A 1 150 ? 15.658 2.878 -7.718 1.00 93.81 150 VAL A N 1
ATOM 1151 C CA . VAL A 1 150 ? 15.812 3.786 -8.868 1.00 93.81 150 VAL A CA 1
ATOM 1152 C C . VAL A 1 150 ? 17.233 4.343 -8.907 1.00 93.81 150 VAL A C 1
ATOM 1154 O O . VAL A 1 150 ? 17.846 4.342 -9.972 1.00 93.81 150 VAL A O 1
ATOM 1157 N N . GLU A 1 151 ? 17.772 4.749 -7.760 1.00 91.19 151 GLU A N 1
ATOM 1158 C CA . GLU A 1 151 ? 19.132 5.282 -7.645 1.00 91.19 151 GLU A CA 1
ATOM 1159 C C . GLU A 1 151 ? 20.208 4.222 -7.932 1.00 91.19 151 GLU A C 1
ATOM 1161 O O . GLU A 1 151 ? 21.136 4.460 -8.706 1.00 91.19 151 GLU A O 1
ATOM 1166 N N . GLU A 1 152 ? 20.034 3.006 -7.407 1.00 90.25 152 GLU A N 1
ATOM 1167 C CA . GLU A 1 152 ? 20.895 1.853 -7.705 1.00 90.25 152 GLU A CA 1
ATOM 1168 C C . GLU A 1 152 ? 20.968 1.563 -9.210 1.00 90.25 152 GLU A C 1
ATOM 1170 O O . GLU A 1 152 ? 22.030 1.228 -9.722 1.00 90.25 152 GLU A O 1
ATOM 1175 N N . ARG A 1 153 ? 19.857 1.726 -9.943 1.00 87.50 153 ARG A N 1
ATOM 1176 C CA . ARG A 1 153 ? 19.829 1.555 -11.406 1.00 87.50 153 ARG A CA 1
ATOM 1177 C C . ARG A 1 153 ? 20.488 2.704 -12.168 1.00 87.50 153 ARG A C 1
ATOM 1179 O O . ARG A 1 153 ? 20.934 2.489 -13.292 1.00 87.50 153 ARG A O 1
ATOM 1186 N N . ARG A 1 154 ? 20.502 3.915 -11.603 1.00 84.56 154 ARG A N 1
ATOM 1187 C CA . ARG A 1 154 ? 21.162 5.090 -12.196 1.00 84.56 154 ARG A CA 1
ATOM 1188 C C . ARG A 1 154 ? 22.671 5.046 -12.015 1.00 84.56 154 ARG A C 1
ATOM 1190 O O . ARG A 1 154 ? 23.386 5.561 -12.869 1.00 84.56 154 ARG A O 1
ATOM 1197 N N . THR A 1 155 ? 23.145 4.431 -10.936 1.00 80.19 155 THR A N 1
ATOM 1198 C CA . THR A 1 155 ? 24.573 4.266 -10.671 1.00 80.19 155 THR A CA 1
ATOM 1199 C C . THR A 1 155 ? 25.122 3.142 -11.557 1.00 80.19 155 THR A C 1
ATOM 1201 O O . THR A 1 155 ? 24.750 1.983 -11.366 1.00 80.19 155 THR A O 1
ATOM 1204 N N . PRO A 1 156 ? 25.997 3.427 -12.540 1.00 70.12 156 PRO A N 1
ATOM 1205 C CA . PRO A 1 156 ? 26.602 2.369 -13.332 1.00 70.12 156 PRO A CA 1
ATOM 1206 C C . PRO A 1 156 ? 27.469 1.490 -12.426 1.00 70.12 156 PRO A C 1
ATOM 1208 O O . PRO A 1 156 ? 28.237 1.995 -11.606 1.00 70.12 156 PRO A O 1
ATOM 1211 N N . ALA A 1 157 ? 27.348 0.168 -12.577 1.00 71.75 157 ALA A N 1
ATOM 1212 C CA . ALA A 1 157 ? 28.218 -0.764 -11.873 1.00 71.75 157 ALA A CA 1
ATOM 1213 C C . ALA A 1 157 ? 29.690 -0.440 -12.197 1.00 71.75 157 ALA A C 1
ATOM 1215 O O . ALA A 1 157 ? 29.996 -0.126 -13.355 1.00 71.75 157 ALA A O 1
ATOM 1216 N N . PRO A 1 158 ? 30.608 -0.509 -11.214 1.00 70.25 158 PRO A N 1
ATOM 1217 C CA . PRO A 1 158 ? 32.023 -0.304 -11.481 1.00 70.25 158 PRO A CA 1
ATOM 1218 C C . PRO A 1 158 ? 32.473 -1.288 -12.562 1.00 70.25 158 PRO A C 1
ATOM 1220 O O . PRO A 1 158 ? 32.190 -2.487 -12.478 1.00 70.25 158 PRO A O 1
ATOM 1223 N N . ALA A 1 159 ? 33.135 -0.766 -13.599 1.00 74.50 159 ALA A N 1
ATOM 1224 C CA . ALA A 1 159 ? 33.646 -1.586 -14.687 1.00 74.50 159 ALA A CA 1
ATOM 1225 C C . ALA A 1 159 ? 34.529 -2.706 -14.107 1.00 74.50 159 ALA A C 1
ATOM 1227 O O . ALA A 1 159 ? 35.321 -2.437 -13.196 1.00 74.50 159 ALA A O 1
ATOM 1228 N N . PRO A 1 160 ? 34.405 -3.953 -14.598 1.00 74.12 160 PRO A N 1
ATOM 1229 C CA . PRO A 1 160 ? 35.273 -5.028 -14.148 1.00 74.12 160 PRO A CA 1
ATOM 1230 C C . PRO A 1 160 ? 36.729 -4.609 -14.365 1.00 74.12 160 PRO A C 1
ATOM 1232 O O . PRO A 1 160 ? 37.083 -4.108 -15.435 1.00 74.12 160 PRO A O 1
ATOM 1235 N N . ALA A 1 161 ? 37.562 -4.790 -13.337 1.00 77.00 161 ALA A N 1
ATOM 1236 C CA . ALA A 1 161 ? 38.990 -4.528 -13.443 1.00 77.00 161 ALA A CA 1
ATOM 1237 C C . ALA A 1 161 ? 39.552 -5.290 -14.657 1.00 77.00 161 ALA A C 1
ATOM 1239 O O . ALA A 1 161 ? 39.160 -6.445 -14.868 1.00 77.00 161 ALA A O 1
ATOM 1240 N N . PRO A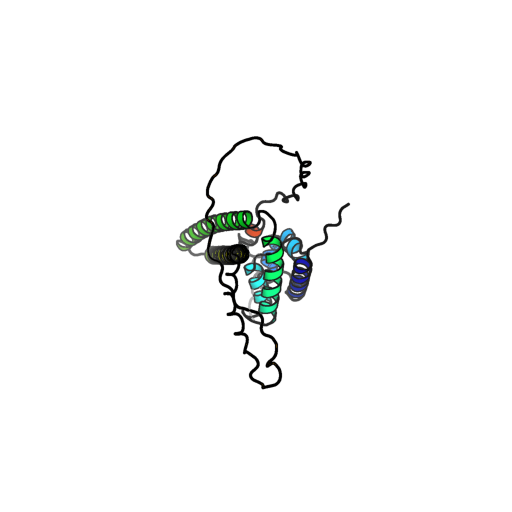 1 162 ? 40.441 -4.676 -15.462 1.00 73.25 162 PRO A N 1
ATOM 1241 C CA . PRO A 1 162 ? 41.015 -5.348 -16.616 1.00 73.25 162 PRO A CA 1
ATOM 1242 C C . PRO A 1 162 ? 41.672 -6.645 -16.146 1.00 73.25 162 PRO A C 1
ATOM 1244 O O . PRO A 1 162 ? 42.598 -6.632 -15.333 1.00 73.25 162 PRO A O 1
ATOM 1247 N N . THR A 1 163 ? 41.166 -7.780 -16.630 1.00 72.06 163 THR A N 1
ATOM 1248 C CA . THR A 1 163 ? 41.799 -9.074 -16.385 1.00 72.06 163 THR A CA 1
ATOM 1249 C C . THR A 1 163 ? 43.229 -9.007 -16.915 1.00 72.06 163 THR A C 1
ATOM 1251 O O . THR A 1 163 ? 43.406 -8.601 -18.070 1.00 72.06 163 THR A O 1
ATOM 1254 N N . PRO A 1 164 ? 44.250 -9.383 -16.122 1.00 73.19 164 PRO A N 1
ATOM 1255 C CA . PRO A 1 164 ? 45.625 -9.374 -16.592 1.00 73.19 164 PRO A CA 1
ATOM 1256 C C . PRO A 1 164 ? 45.723 -10.232 -17.853 1.00 73.19 164 PRO A C 1
ATOM 1258 O O . PRO A 1 164 ? 45.266 -11.379 -17.872 1.00 73.19 164 PRO A O 1
ATOM 1261 N N . ALA A 1 165 ? 46.278 -9.651 -18.921 1.00 71.31 165 ALA A N 1
ATOM 1262 C CA . ALA A 1 165 ? 46.457 -10.346 -20.186 1.00 71.31 165 ALA A CA 1
ATOM 1263 C C . ALA A 1 165 ? 47.208 -11.665 -19.934 1.00 71.31 165 ALA A C 1
ATOM 1265 O O . ALA A 1 165 ? 48.195 -11.664 -19.187 1.00 71.31 165 ALA A O 1
ATOM 1266 N N . PRO A 1 166 ? 46.776 -12.794 -20.526 1.00 63.62 166 PRO A N 1
ATOM 1267 C CA . PRO A 1 166 ? 47.488 -14.047 -20.354 1.00 63.62 166 PRO A CA 1
ATOM 1268 C C . PRO A 1 166 ? 48.919 -13.851 -20.852 1.00 63.62 166 PRO A C 1
ATOM 1270 O O . PRO A 1 166 ? 49.143 -13.508 -22.016 1.00 63.62 166 PRO A O 1
ATOM 1273 N N . ALA A 1 167 ? 49.892 -14.053 -19.961 1.00 67.25 167 ALA A N 1
ATOM 1274 C CA . ALA A 1 167 ? 51.297 -14.038 -20.328 1.00 67.25 167 ALA A CA 1
ATOM 1275 C C . ALA A 1 167 ? 51.489 -15.030 -21.481 1.00 67.25 167 ALA A C 1
ATOM 1277 O O . ALA A 1 167 ? 51.267 -16.234 -21.315 1.00 67.25 167 ALA A O 1
ATOM 1278 N N . ARG A 1 168 ? 51.857 -14.520 -22.665 1.00 59.72 168 ARG A N 1
ATOM 1279 C CA . ARG A 1 168 ? 52.169 -15.340 -23.839 1.00 59.72 168 ARG A CA 1
ATOM 1280 C C . ARG A 1 168 ? 53.284 -16.302 -23.438 1.00 59.72 168 ARG A C 1
ATOM 1282 O O . ARG A 1 168 ? 54.450 -15.918 -23.370 1.00 59.72 168 ARG A O 1
ATOM 1289 N N . ARG A 1 169 ? 52.938 -17.556 -23.136 1.00 61.03 169 ARG A N 1
ATOM 1290 C CA . ARG A 1 169 ? 53.931 -18.611 -22.933 1.00 61.03 169 ARG A CA 1
ATOM 1291 C C . ARG A 1 169 ? 54.656 -18.779 -24.260 1.00 61.03 169 ARG A C 1
ATOM 1293 O O . ARG A 1 169 ? 54.069 -19.262 -25.224 1.00 61.03 169 ARG A O 1
ATOM 1300 N N . ARG A 1 170 ? 55.922 -18.349 -24.311 1.00 58.69 170 ARG A N 1
ATOM 1301 C CA . ARG A 1 170 ? 56.803 -18.640 -25.445 1.00 58.69 170 ARG A CA 1
ATOM 1302 C C . ARG A 1 170 ? 56.800 -20.160 -25.657 1.00 58.69 170 ARG A C 1
ATOM 1304 O O . ARG A 1 170 ? 57.073 -20.882 -24.691 1.00 58.69 170 ARG A O 1
ATOM 1311 N N . PRO A 1 171 ? 56.487 -20.660 -26.861 1.00 53.91 171 PRO A N 1
ATOM 1312 C CA . PRO A 1 171 ? 56.560 -22.085 -27.134 1.00 53.91 171 PRO A CA 1
ATOM 1313 C C . PRO A 1 171 ? 58.020 -22.526 -26.990 1.00 53.91 171 PRO A C 1
ATOM 1315 O O . PRO A 1 171 ? 58.878 -22.156 -27.784 1.00 53.91 171 PRO A O 1
ATOM 1318 N N . ARG A 1 172 ? 58.326 -23.294 -25.939 1.00 53.41 172 ARG A N 1
ATOM 1319 C CA . ARG A 1 172 ? 59.611 -23.986 -25.816 1.00 53.41 172 ARG A CA 1
ATOM 1320 C C . ARG A 1 172 ? 59.491 -25.327 -26.523 1.00 53.41 172 ARG A C 1
ATOM 1322 O O . ARG A 1 172 ? 58.886 -26.258 -26.004 1.00 53.41 172 ARG A O 1
ATOM 1329 N N . GLY A 1 173 ? 60.067 -25.397 -27.713 1.00 47.88 173 GLY A N 1
ATOM 1330 C CA . GLY A 1 173 ? 60.229 -26.622 -28.481 1.00 47.88 173 GLY A CA 1
ATOM 1331 C C . GLY A 1 173 ? 61.134 -26.348 -29.673 1.00 47.88 173 GLY A C 1
ATOM 1332 O O . GLY A 1 173 ? 60.975 -25.331 -30.342 1.00 47.88 173 GLY A O 1
ATOM 1333 N N . ALA A 1 174 ? 62.073 -27.252 -29.943 1.00 56.25 174 ALA A N 1
ATOM 1334 C CA . ALA A 1 174 ? 63.118 -27.137 -30.967 1.00 56.25 174 ALA A CA 1
ATOM 1335 C C . ALA A 1 174 ? 62.609 -27.114 -32.432 1.00 56.25 174 ALA A C 1
ATOM 1337 O O . ALA A 1 174 ? 63.357 -27.420 -33.351 1.00 56.25 174 ALA A O 1
ATOM 1338 N N . ARG A 1 175 ? 61.333 -26.778 -32.668 1.00 51.25 175 ARG A N 1
ATOM 1339 C CA . ARG A 1 175 ? 60.686 -26.767 -33.990 1.00 51.25 175 ARG A CA 1
ATOM 1340 C C . ARG A 1 175 ? 60.437 -25.367 -34.569 1.00 51.25 175 ARG A C 1
ATOM 1342 O O . ARG A 1 175 ? 59.855 -25.276 -35.640 1.00 51.25 175 ARG A O 1
ATOM 1349 N N . TYR A 1 176 ? 60.894 -24.298 -33.908 1.00 50.00 176 TYR A N 1
ATOM 1350 C CA . TYR A 1 176 ? 60.742 -22.908 -34.381 1.00 50.00 176 TYR A CA 1
ATOM 1351 C C . TYR A 1 176 ? 62.059 -22.110 -34.383 1.00 50.00 176 TYR A C 1
ATOM 1353 O O . TYR A 1 176 ? 62.054 -20.900 -34.190 1.00 50.00 176 TYR A O 1
ATOM 1361 N N . ALA A 1 177 ? 63.200 -22.768 -34.601 1.00 46.53 177 ALA A N 1
ATOM 1362 C CA . ALA A 1 177 ? 64.523 -22.131 -34.622 1.00 46.53 177 ALA A CA 1
ATOM 1363 C C . ALA A 1 177 ? 64.837 -21.349 -35.922 1.00 46.53 177 ALA A C 1
ATOM 1365 O O . ALA A 1 177 ? 65.995 -21.278 -36.317 1.00 46.53 177 ALA A O 1
ATOM 1366 N N . TRP A 1 178 ? 63.831 -20.805 -36.617 1.00 41.12 178 TRP A N 1
ATOM 1367 C CA . TRP A 1 178 ? 64.058 -20.036 -37.852 1.00 41.12 178 TRP A CA 1
ATOM 1368 C C . TRP A 1 178 ? 63.075 -18.876 -38.063 1.00 41.12 178 TRP A C 1
ATOM 1370 O O . TRP A 1 178 ? 62.743 -18.543 -39.191 1.00 41.12 178 TRP A O 1
ATOM 1380 N N . LEU A 1 179 ? 62.573 -18.244 -37.001 1.00 38.19 179 LEU A N 1
ATOM 1381 C CA . LEU A 1 179 ? 61.926 -16.936 -37.153 1.00 38.19 179 LEU A CA 1
ATOM 1382 C C . LEU A 1 179 ? 62.703 -15.898 -36.346 1.00 38.19 179 LEU A C 1
ATOM 1384 O O . LEU A 1 179 ? 62.310 -15.516 -35.246 1.00 38.19 179 LEU A O 1
ATOM 1388 N N . ASP A 1 180 ? 63.832 -15.482 -36.910 1.00 43.56 180 ASP A N 1
ATOM 1389 C CA . ASP A 1 180 ? 64.470 -14.224 -36.554 1.00 43.56 180 ASP A CA 1
ATOM 1390 C C . ASP A 1 180 ? 63.671 -13.102 -37.222 1.00 43.56 180 ASP A C 1
ATOM 1392 O O . ASP A 1 180 ? 63.718 -12.927 -38.437 1.00 43.56 180 ASP A O 1
ATOM 1396 N N . TYR A 1 181 ? 62.924 -12.344 -36.423 1.00 42.78 181 TYR A N 1
ATOM 1397 C CA . TYR A 1 181 ? 62.638 -10.953 -36.744 1.00 42.78 181 TYR A CA 1
ATOM 1398 C C . TYR A 1 181 ? 63.083 -10.104 -35.560 1.00 42.78 181 TYR A C 1
ATOM 1400 O O . TYR A 1 181 ? 62.597 -10.231 -34.437 1.00 42.78 181 TYR A O 1
ATOM 1408 N N . THR A 1 182 ? 64.098 -9.320 -35.890 1.00 37.41 182 THR A N 1
ATOM 1409 C CA . THR A 1 182 ? 64.780 -8.241 -35.191 1.00 37.41 182 THR A CA 1
ATOM 1410 C C . THR A 1 182 ? 63.899 -7.431 -34.245 1.00 37.41 182 THR A C 1
ATOM 1412 O O . THR A 1 182 ? 62.855 -6.903 -34.628 1.00 37.41 182 THR A O 1
ATOM 1415 N N . ASP A 1 183 ? 64.399 -7.302 -33.021 1.00 38.50 183 ASP A N 1
ATOM 1416 C CA . ASP A 1 183 ? 64.161 -6.164 -32.143 1.00 38.50 183 ASP A CA 1
ATOM 1417 C C . ASP A 1 183 ? 64.981 -4.999 -32.718 1.00 38.50 183 ASP A C 1
ATOM 1419 O O . ASP A 1 183 ? 66.188 -5.151 -32.901 1.00 38.50 183 ASP A O 1
ATOM 1423 N N . ASP A 1 184 ? 64.342 -3.880 -33.048 1.00 36.31 184 ASP A N 1
ATOM 1424 C CA . ASP A 1 184 ? 65.048 -2.615 -33.243 1.00 36.31 184 ASP A CA 1
ATOM 1425 C C . ASP A 1 184 ? 64.268 -1.512 -32.533 1.00 36.31 184 ASP A C 1
ATOM 1427 O O . ASP A 1 184 ? 63.120 -1.187 -32.854 1.00 36.31 184 ASP A O 1
ATOM 1431 N N . ALA A 1 185 ? 64.925 -0.986 -31.506 1.00 38.34 185 ALA A N 1
ATOM 1432 C CA . ALA A 1 185 ? 64.545 0.199 -30.778 1.00 38.34 185 ALA A CA 1
ATOM 1433 C C . ALA A 1 185 ? 64.773 1.432 -31.664 1.00 38.34 185 ALA A C 1
ATOM 1435 O O . ALA A 1 185 ? 65.828 1.586 -32.274 1.00 38.34 185 ALA A O 1
ATOM 1436 N N . GLY A 1 186 ? 63.797 2.337 -31.682 1.00 31.09 186 GLY A N 1
ATOM 1437 C CA . GLY A 1 186 ? 63.896 3.644 -32.320 1.00 31.09 186 GLY A CA 1
ATOM 1438 C C . GLY A 1 186 ? 63.252 4.701 -31.435 1.00 31.09 186 GLY A C 1
ATOM 1439 O O . GLY A 1 186 ? 62.047 4.921 -31.497 1.00 31.09 186 GLY A O 1
ATOM 1440 N N . ASP A 1 187 ? 64.080 5.298 -30.585 1.00 33.34 187 ASP A N 1
ATOM 1441 C CA . ASP A 1 187 ? 63.877 6.597 -29.950 1.00 33.34 187 ASP A CA 1
ATOM 1442 C C . ASP A 1 187 ? 63.994 7.717 -31.004 1.00 33.34 187 ASP A C 1
ATOM 1444 O O . ASP A 1 187 ? 64.873 7.636 -31.863 1.00 33.34 187 ASP A O 1
ATOM 1448 N N . ALA A 1 188 ? 63.100 8.714 -30.932 1.00 32.03 188 ALA A N 1
ATOM 1449 C CA . ALA A 1 188 ? 63.273 10.133 -31.294 1.00 32.03 188 ALA A CA 1
ATOM 1450 C C . ALA A 1 188 ? 61.964 10.770 -31.801 1.00 32.03 188 ALA A C 1
ATOM 1452 O O . ALA A 1 188 ? 61.328 10.260 -32.724 1.00 32.03 188 ALA A O 1
ATOM 1453 N N . GLY A 1 189 ? 61.648 11.971 -31.300 1.00 30.69 189 GLY A N 1
ATOM 1454 C CA . GLY A 1 189 ? 60.968 12.985 -32.117 1.00 30.69 189 GLY A CA 1
ATOM 1455 C C . GLY A 1 189 ? 59.765 13.682 -31.498 1.00 30.69 189 GLY A C 1
ATOM 1456 O O . GLY A 1 189 ? 58.636 13.476 -31.925 1.00 30.69 189 GLY A O 1
ATOM 1457 N N . ASP A 1 190 ? 60.048 14.551 -30.538 1.00 35.25 190 ASP A N 1
ATOM 1458 C CA . ASP A 1 190 ? 59.197 15.621 -30.020 1.00 35.25 190 ASP A CA 1
ATOM 1459 C C . ASP A 1 190 ? 58.752 16.598 -31.136 1.00 35.25 190 ASP A C 1
ATOM 1461 O O . ASP A 1 190 ? 59.589 17.035 -31.927 1.00 35.25 190 ASP A O 1
ATOM 1465 N N . LEU A 1 191 ? 57.465 16.968 -31.185 1.00 37.97 191 LEU A N 1
ATOM 1466 C CA . LEU A 1 191 ? 56.966 18.183 -31.849 1.00 37.97 191 LEU A CA 1
ATOM 1467 C C . LEU A 1 191 ? 55.713 18.697 -31.118 1.00 37.97 191 LEU A C 1
ATOM 1469 O O . LEU A 1 191 ? 54.593 18.229 -31.326 1.00 37.97 191 LEU A O 1
ATOM 1473 N N . VAL A 1 192 ? 55.931 19.703 -30.276 1.00 41.06 192 VAL A N 1
ATOM 1474 C CA . VAL A 1 192 ? 54.938 20.666 -29.789 1.00 41.06 192 VAL A CA 1
ATOM 1475 C C . VAL A 1 192 ? 54.808 21.824 -30.788 1.00 41.06 192 VAL A C 1
ATOM 1477 O O . VAL A 1 192 ? 55.824 22.408 -31.147 1.00 41.06 192 VAL A O 1
ATOM 1480 N N . ASP A 1 193 ? 53.587 22.158 -31.229 1.00 30.88 193 ASP A N 1
ATOM 1481 C CA . ASP A 1 193 ? 52.984 23.500 -31.061 1.00 30.88 193 ASP A CA 1
ATOM 1482 C C . ASP A 1 193 ? 51.530 23.565 -31.593 1.00 30.88 193 ASP A C 1
ATOM 1484 O O . ASP A 1 193 ? 51.207 23.082 -32.679 1.00 30.88 193 ASP A O 1
ATOM 1488 N N . ALA A 1 194 ? 50.650 24.203 -30.819 1.00 38.78 194 ALA A N 1
ATOM 1489 C CA . ALA A 1 194 ? 49.351 24.774 -31.226 1.00 38.78 194 ALA A CA 1
ATOM 1490 C C . ALA A 1 194 ? 49.550 26.314 -31.362 1.00 38.78 194 ALA A C 1
ATOM 1492 O O . ALA A 1 194 ? 50.606 26.755 -30.919 1.00 38.78 194 ALA A O 1
ATOM 1493 N N . PRO A 1 195 ? 48.635 27.197 -31.857 1.00 50.28 195 PRO A N 1
ATOM 1494 C CA . PRO A 1 195 ? 47.164 27.106 -31.920 1.00 50.28 195 PRO A CA 1
ATOM 1495 C C . PRO A 1 195 ? 46.517 27.759 -33.180 1.00 50.28 195 PRO A C 1
ATOM 1497 O O . PRO A 1 195 ? 47.200 28.293 -34.048 1.00 50.28 195 PRO A O 1
ATOM 1500 N N . GLY A 1 196 ? 45.175 27.789 -33.285 1.00 29.05 196 GLY A N 1
ATOM 1501 C CA . GLY A 1 196 ? 44.526 28.629 -34.312 1.00 29.05 196 GLY A CA 1
ATOM 1502 C C . GLY A 1 196 ? 43.028 28.435 -34.567 1.00 29.05 196 GLY A C 1
ATOM 1503 O O . GLY A 1 196 ? 42.641 27.745 -35.496 1.00 29.05 196 GLY A O 1
ATOM 1504 N N . ALA A 1 197 ? 42.217 29.091 -33.736 1.00 30.83 197 ALA A N 1
ATOM 1505 C CA . ALA A 1 197 ? 40.867 29.635 -33.945 1.00 30.83 197 ALA A CA 1
ATOM 1506 C C . ALA A 1 197 ? 40.070 29.372 -35.254 1.00 30.83 197 ALA A C 1
ATOM 1508 O O . ALA A 1 197 ? 40.496 29.737 -36.345 1.00 30.83 197 ALA A O 1
ATOM 1509 N N . GLY A 1 198 ? 38.775 29.048 -35.083 1.00 28.42 198 GLY A N 1
ATOM 1510 C CA . GLY A 1 198 ? 37.711 29.843 -35.723 1.00 28.42 198 GLY A CA 1
ATOM 1511 C C . GLY A 1 198 ? 36.577 29.114 -36.466 1.00 28.42 198 GLY A C 1
ATOM 1512 O O . GLY A 1 198 ? 36.772 28.636 -37.573 1.00 28.42 198 GLY A O 1
ATOM 1513 N N . ARG A 1 199 ? 35.357 29.256 -35.910 1.00 34.59 199 ARG A N 1
ATOM 1514 C CA . ARG A 1 199 ? 34.006 29.220 -36.543 1.00 34.59 199 ARG A CA 1
ATOM 1515 C C . ARG A 1 199 ? 33.435 27.837 -36.899 1.00 34.59 199 ARG A C 1
ATOM 1517 O O . ARG A 1 199 ? 33.836 27.197 -37.855 1.00 34.59 199 ARG A O 1
ATOM 1524 N N . THR A 1 200 ? 32.550 27.280 -36.066 1.00 39.56 200 THR A N 1
ATOM 1525 C CA . THR A 1 200 ? 31.071 27.441 -36.068 1.00 39.56 200 THR A CA 1
ATOM 1526 C C . THR A 1 200 ? 30.390 27.156 -37.410 1.00 39.56 200 THR A C 1
ATOM 1528 O O . THR A 1 200 ? 30.268 28.048 -38.249 1.00 39.56 200 THR A O 1
ATOM 1531 N N . ALA A 1 201 ? 29.826 25.955 -37.540 1.00 34.88 201 ALA A N 1
ATOM 1532 C CA . ALA A 1 201 ? 28.692 25.683 -38.415 1.00 34.88 201 ALA A CA 1
ATOM 1533 C C . ALA A 1 201 ? 27.731 24.742 -37.679 1.00 34.88 201 ALA A C 1
ATOM 1535 O O . ALA A 1 201 ? 27.898 23.525 -37.638 1.00 34.88 201 ALA A O 1
ATOM 1536 N N . THR A 1 202 ? 26.748 25.357 -37.033 1.00 33.09 202 THR A N 1
ATOM 1537 C CA . THR A 1 202 ? 25.578 24.718 -36.446 1.00 33.09 202 THR A CA 1
ATOM 1538 C C . THR A 1 202 ? 24.717 24.180 -37.588 1.00 33.09 202 THR A C 1
ATOM 1540 O O . THR A 1 202 ? 24.049 24.951 -38.273 1.00 33.09 202 THR A O 1
ATOM 1543 N N . VAL A 1 203 ? 24.733 22.868 -37.826 1.00 35.72 203 VAL A N 1
ATOM 1544 C CA . VAL A 1 203 ? 23.697 22.225 -38.642 1.00 35.72 203 VAL A CA 1
ATOM 1545 C C . VAL A 1 203 ? 22.498 21.996 -37.733 1.00 35.72 203 VAL A C 1
ATOM 1547 O O . VAL A 1 203 ? 22.516 21.148 -36.843 1.00 35.72 203 VAL A O 1
ATOM 1550 N N . ALA A 1 204 ? 21.479 22.827 -37.938 1.00 36.97 204 ALA A N 1
ATOM 1551 C CA . ALA A 1 204 ? 20.161 22.695 -37.346 1.00 36.97 204 ALA A CA 1
ATOM 1552 C C . ALA A 1 204 ? 19.535 21.361 -37.786 1.00 36.97 204 ALA A C 1
ATOM 1554 O O . ALA A 1 204 ? 19.071 21.219 -38.916 1.00 36.97 204 ALA A O 1
ATOM 1555 N N . GLY A 1 205 ? 19.557 20.375 -36.889 1.00 34.62 205 GLY A N 1
ATOM 1556 C CA . GLY A 1 205 ? 18.734 19.176 -37.002 1.00 34.62 205 GLY A CA 1
ATOM 1557 C C . GLY A 1 205 ? 17.271 19.504 -36.666 1.00 34.62 205 GLY A C 1
ATOM 1558 O O . GLY A 1 205 ? 17.027 20.345 -35.797 1.00 34.62 205 GLY A O 1
ATOM 1559 N N . PRO A 1 206 ? 16.291 18.888 -37.349 1.00 38.81 206 PRO A N 1
ATOM 1560 C CA . PRO A 1 206 ? 14.879 19.184 -37.143 1.00 38.81 206 PRO A CA 1
ATOM 1561 C C . PRO A 1 206 ? 14.429 18.817 -35.723 1.00 38.81 206 PRO A C 1
ATOM 1563 O O . PRO A 1 206 ? 14.816 17.788 -35.170 1.00 38.81 206 PRO A O 1
ATOM 1566 N N . ALA A 1 207 ? 13.615 19.703 -35.148 1.00 42.16 207 ALA A N 1
ATOM 1567 C CA . ALA A 1 207 ? 13.110 19.659 -33.783 1.00 42.16 207 ALA A CA 1
ATOM 1568 C C . ALA A 1 207 ? 12.445 18.312 -33.426 1.00 42.16 207 ALA A C 1
ATOM 1570 O O . ALA A 1 207 ? 11.644 17.808 -34.220 1.00 42.16 207 ALA A O 1
ATOM 1571 N N . PRO A 1 208 ? 12.691 17.750 -32.227 1.00 38.66 208 PRO A N 1
ATOM 1572 C CA . PRO A 1 208 ? 11.878 16.653 -31.731 1.00 38.66 208 PRO A CA 1
ATOM 1573 C C . PRO A 1 208 ? 10.461 17.176 -31.485 1.00 38.66 208 PRO A C 1
ATOM 1575 O O . PRO A 1 208 ? 10.236 18.085 -30.685 1.00 38.66 208 PRO A O 1
ATOM 1578 N N . GLN A 1 209 ? 9.506 16.615 -32.223 1.00 39.31 209 GLN A N 1
ATOM 1579 C CA . GLN A 1 209 ? 8.085 16.840 -32.004 1.00 39.31 209 GLN A CA 1
ATOM 1580 C C . GLN A 1 209 ? 7.740 16.470 -30.561 1.00 39.31 209 GLN A C 1
ATOM 1582 O O . GLN A 1 209 ? 8.078 15.382 -30.092 1.00 39.31 209 GLN A O 1
ATOM 1587 N N . ALA A 1 210 ? 7.084 17.400 -29.869 1.00 37.28 210 ALA A N 1
ATOM 1588 C CA . ALA A 1 210 ? 6.563 17.199 -28.532 1.00 37.28 210 ALA A CA 1
ATOM 1589 C C . ALA A 1 210 ? 5.667 15.955 -28.519 1.00 37.28 210 ALA A C 1
ATOM 1591 O O . ALA A 1 210 ? 4.611 15.917 -29.152 1.00 37.28 210 ALA A O 1
ATOM 1592 N N . VAL A 1 211 ? 6.119 14.928 -27.805 1.00 36.72 211 VAL A N 1
ATOM 1593 C CA . VAL A 1 211 ? 5.263 13.838 -27.349 1.00 36.72 211 VAL A CA 1
ATOM 1594 C C . VAL A 1 211 ? 4.127 14.464 -26.536 1.00 36.72 211 VAL A C 1
ATOM 1596 O O . VAL A 1 211 ? 4.418 15.216 -25.605 1.00 36.72 211 VAL A O 1
ATOM 1599 N N . PRO A 1 212 ? 2.848 14.217 -26.866 1.00 32.91 212 PRO A N 1
ATOM 1600 C CA . PRO A 1 212 ? 1.770 14.645 -25.994 1.00 32.91 212 PRO A CA 1
ATOM 1601 C C . PRO A 1 212 ? 1.942 13.931 -24.653 1.00 32.91 212 PRO A C 1
ATOM 1603 O O . PRO A 1 212 ? 2.035 12.700 -24.608 1.00 32.91 212 PRO A O 1
ATOM 1606 N N . GLU A 1 213 ? 2.035 14.723 -23.584 1.00 30.72 213 GLU A N 1
ATOM 1607 C CA . GLU A 1 213 ? 1.975 14.252 -22.206 1.00 30.72 213 GLU A CA 1
ATOM 1608 C C . GLU A 1 213 ? 0.822 13.257 -22.078 1.00 30.72 213 GLU A C 1
ATOM 1610 O O . GLU A 1 213 ? -0.321 13.532 -22.459 1.00 30.72 213 GLU A O 1
ATOM 1615 N N . LEU A 1 214 ? 1.140 12.072 -21.557 1.00 29.03 214 LEU A N 1
ATOM 1616 C CA . LEU A 1 214 ? 0.132 11.140 -21.077 1.00 29.03 214 LEU A CA 1
ATOM 1617 C C . LEU A 1 214 ? -0.798 11.916 -20.137 1.00 29.03 214 LEU A C 1
ATOM 1619 O O . LEU A 1 214 ? -0.293 12.685 -19.315 1.00 29.03 214 LEU A O 1
ATOM 1623 N N . PRO A 1 215 ? -2.127 11.740 -20.216 1.00 29.59 215 PRO A N 1
ATOM 1624 C CA . PRO A 1 215 ? -3.015 12.372 -19.263 1.00 29.59 215 PRO A CA 1
ATOM 1625 C C . PRO A 1 215 ? -2.650 11.846 -17.875 1.00 29.59 215 PRO A C 1
ATOM 1627 O O . PRO A 1 215 ? -2.988 10.718 -17.513 1.00 29.59 215 PRO A O 1
ATOM 1630 N N . VAL A 1 216 ? -1.954 12.671 -17.090 1.00 37.00 216 VAL A N 1
ATOM 1631 C CA . VAL A 1 216 ? -1.965 12.570 -15.637 1.00 37.00 216 VAL A CA 1
ATOM 1632 C C . VAL A 1 216 ? -3.424 12.772 -15.284 1.00 37.00 216 VAL A C 1
ATOM 1634 O O . VAL A 1 216 ? -3.932 13.892 -15.306 1.00 37.00 216 VAL A O 1
ATOM 1637 N N . ALA A 1 217 ? -4.137 11.660 -15.099 1.00 31.30 217 ALA A N 1
ATOM 1638 C CA . ALA A 1 217 ? -5.519 11.671 -14.677 1.00 31.30 217 ALA A CA 1
ATOM 1639 C C . ALA A 1 217 ? -5.588 12.531 -13.414 1.00 31.30 217 ALA A C 1
ATOM 1641 O O . ALA A 1 217 ? -5.125 12.133 -12.346 1.00 31.30 217 ALA A O 1
ATOM 1642 N N . GLY A 1 218 ? -6.116 13.742 -13.586 1.00 30.75 218 GLY A N 1
ATOM 1643 C CA . GLY A 1 218 ? -6.342 14.712 -12.536 1.00 30.75 218 GLY A CA 1
ATOM 1644 C C . GLY A 1 218 ? -7.299 14.121 -11.516 1.00 30.75 218 GLY A C 1
ATOM 1645 O O . GLY A 1 218 ? -8.513 14.165 -11.667 1.00 30.75 218 GLY A O 1
ATOM 1646 N N . ALA A 1 219 ? -6.731 13.529 -10.482 1.00 33.38 219 ALA A N 1
ATOM 1647 C CA . ALA A 1 219 ? -7.378 13.201 -9.233 1.00 33.38 219 ALA A CA 1
ATOM 1648 C C . ALA A 1 219 ? -6.266 13.218 -8.189 1.00 33.38 219 ALA A C 1
ATOM 1650 O O . ALA A 1 219 ? -5.180 12.693 -8.435 1.00 33.38 219 ALA A O 1
ATOM 1651 N N . ALA A 1 220 ? -6.526 13.844 -7.041 1.00 31.84 220 ALA A N 1
ATOM 1652 C CA . ALA A 1 220 ? -5.620 13.841 -5.897 1.00 31.84 220 ALA A CA 1
ATOM 1653 C C . ALA A 1 220 ? -4.997 12.443 -5.686 1.00 31.84 220 ALA A C 1
ATOM 1655 O O . ALA A 1 220 ? -5.693 11.449 -5.910 1.00 31.84 220 ALA A O 1
ATOM 1656 N N . PRO A 1 221 ? -3.718 12.337 -5.270 1.00 41.81 221 PRO A N 1
ATOM 1657 C CA . PRO A 1 221 ? -2.985 11.074 -5.217 1.00 41.81 221 PRO A CA 1
ATOM 1658 C C . PRO A 1 221 ? -3.774 10.017 -4.447 1.00 41.81 221 PRO A C 1
ATOM 1660 O O . PRO A 1 221 ? -3.890 10.027 -3.218 1.00 41.81 221 PRO A O 1
ATOM 1663 N N . ARG A 1 222 ? -4.345 9.097 -5.222 1.00 55.06 222 ARG A N 1
ATOM 1664 C CA . ARG A 1 222 ? -5.508 8.312 -4.824 1.00 55.06 222 ARG A CA 1
ATOM 1665 C C . ARG A 1 222 ? -5.234 7.379 -3.642 1.00 55.06 222 ARG A C 1
ATOM 1667 O O . ARG A 1 222 ? -6.128 7.104 -2.862 1.00 55.06 222 ARG A O 1
ATOM 1674 N N . GLY A 1 223 ? -3.987 6.991 -3.374 1.00 48.28 223 GLY A N 1
ATOM 1675 C CA . GLY A 1 223 ? -3.643 6.114 -2.243 1.00 48.28 223 GLY A CA 1
ATOM 1676 C C . GLY A 1 223 ? -3.985 6.641 -0.832 1.00 48.28 223 GLY A C 1
ATOM 1677 O O . GLY A 1 223 ? -3.876 5.885 0.126 1.00 48.28 223 GLY A O 1
ATOM 1678 N N . ALA A 1 224 ? -4.390 7.908 -0.650 1.00 51.31 224 ALA A N 1
ATOM 1679 C CA . ALA A 1 224 ? -4.886 8.419 0.641 1.00 51.31 224 ALA A CA 1
ATOM 1680 C C . ALA A 1 224 ? -6.225 7.782 1.078 1.00 51.31 224 ALA A C 1
ATOM 1682 O O . ALA A 1 224 ? -6.523 7.717 2.270 1.00 51.31 224 ALA A O 1
ATOM 1683 N N . ARG A 1 225 ? -7.002 7.230 0.138 1.00 65.31 225 ARG A N 1
ATOM 1684 C CA . ARG A 1 225 ? -8.309 6.610 0.412 1.00 65.31 225 ARG A CA 1
ATOM 1685 C C . ARG A 1 225 ? -8.243 5.281 1.163 1.00 65.31 225 ARG A C 1
ATOM 1687 O O . ARG A 1 225 ? -9.194 4.937 1.846 1.00 65.31 225 ARG A O 1
ATOM 1694 N N . PHE A 1 226 ? -7.105 4.590 1.150 1.00 63.50 226 PHE A N 1
ATOM 1695 C CA . PHE A 1 226 ? -6.888 3.399 1.982 1.00 63.50 226 PHE A CA 1
ATOM 1696 C C . PHE A 1 226 ? -6.319 3.724 3.376 1.00 63.50 226 PHE A C 1
ATOM 1698 O O . PHE A 1 226 ? -5.955 2.809 4.105 1.00 63.50 226 PHE A O 1
ATOM 1705 N N . GLY A 1 227 ? -6.147 5.004 3.737 1.00 56.44 227 GLY A N 1
ATOM 1706 C CA . GLY A 1 227 ? -6.002 5.400 5.145 1.00 56.44 227 GLY A CA 1
ATOM 1707 C C . GLY A 1 227 ? -7.396 5.389 5.762 1.00 56.44 227 GLY A C 1
ATOM 1708 O O . GLY A 1 227 ? -8.259 6.128 5.284 1.00 56.44 227 GLY A O 1
ATOM 1709 N N . GLY A 1 228 ? -7.642 4.490 6.706 1.00 50.28 228 GLY A N 1
ATOM 1710 C CA . GLY A 1 228 ? -8.903 4.184 7.377 1.00 50.28 228 GLY A CA 1
ATOM 1711 C C . GLY A 1 228 ? -9.523 5.335 8.173 1.00 50.28 228 GLY A C 1
ATOM 1712 O O . GLY A 1 228 ? -9.743 5.236 9.378 1.00 50.28 228 GLY A O 1
ATOM 1713 N N . ALA A 1 229 ? -9.962 6.389 7.482 1.00 42.53 2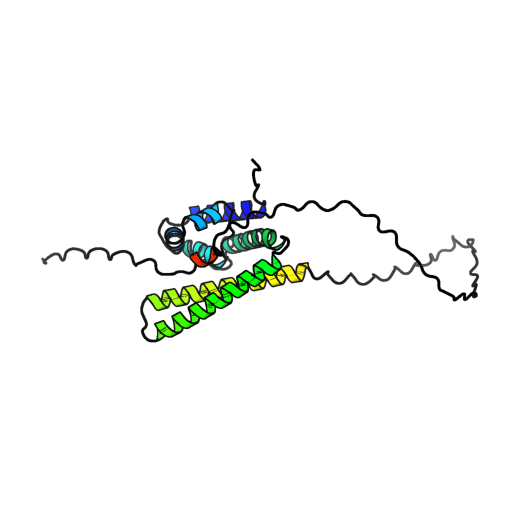29 ALA A N 1
ATOM 1714 C CA . ALA A 1 229 ? -10.954 7.281 8.067 1.00 42.53 229 ALA A CA 1
ATOM 1715 C C . ALA A 1 229 ? -12.317 6.564 8.177 1.00 42.53 229 ALA A C 1
ATOM 1717 O O . ALA A 1 229 ? -12.727 5.819 7.283 1.00 42.53 229 ALA A O 1
ATOM 1718 N N . ALA A 1 230 ? -12.985 6.816 9.303 1.00 42.53 230 ALA A N 1
ATOM 1719 C CA . ALA A 1 230 ? -14.141 6.102 9.831 1.00 42.53 230 ALA A CA 1
ATOM 1720 C C . ALA A 1 230 ? -15.192 5.681 8.786 1.00 42.53 230 ALA A C 1
ATOM 1722 O O . ALA A 1 230 ? -15.865 6.516 8.183 1.00 42.53 230 ALA A O 1
ATOM 1723 N N . VAL A 1 231 ? -15.389 4.368 8.660 1.00 45.38 231 VAL A N 1
ATOM 1724 C CA . VAL A 1 231 ? -16.702 3.802 8.338 1.00 45.38 231 VAL A CA 1
ATOM 1725 C C . VAL A 1 231 ? -17.470 3.767 9.659 1.00 45.38 231 VAL A C 1
ATOM 1727 O O . VAL A 1 231 ? -16.940 3.286 10.662 1.00 45.38 231 VAL A O 1
ATOM 1730 N N . ALA A 1 232 ? -18.680 4.330 9.689 1.00 37.84 232 ALA A N 1
ATOM 1731 C CA . ALA A 1 232 ? -19.545 4.244 10.862 1.00 37.84 232 ALA A CA 1
ATOM 1732 C C . ALA A 1 232 ? -19.722 2.765 11.266 1.00 37.84 232 ALA A C 1
ATOM 1734 O O . ALA A 1 232 ? -19.889 1.923 10.378 1.00 37.84 232 ALA A O 1
ATOM 1735 N N . PRO A 1 233 ? -19.672 2.420 12.567 1.00 39.66 233 PRO A N 1
ATOM 1736 C CA . PRO A 1 233 ? -19.887 1.043 12.992 1.00 39.66 233 PRO A CA 1
ATOM 1737 C C . PRO A 1 233 ? -21.260 0.556 12.495 1.00 39.66 233 PRO A C 1
ATOM 1739 O O . PRO A 1 233 ? -22.212 1.345 12.482 1.00 39.66 233 PRO A O 1
ATOM 1742 N N . PRO A 1 234 ? -21.392 -0.718 12.074 1.00 40.97 234 PRO A N 1
ATOM 1743 C CA . PRO A 1 234 ? -22.693 -1.265 11.712 1.00 40.97 234 PRO A CA 1
ATOM 1744 C C . PRO A 1 234 ? -23.654 -1.130 12.905 1.00 40.97 234 PRO A C 1
ATOM 1746 O O . PRO A 1 234 ? -23.209 -1.257 14.052 1.00 40.97 234 PRO A O 1
ATOM 1749 N N . PRO A 1 235 ? -24.954 -0.862 12.671 1.00 36.78 235 PRO A N 1
ATOM 1750 C CA . PRO A 1 235 ? -25.923 -0.770 13.754 1.00 36.78 235 PRO A CA 1
ATOM 1751 C C . PRO A 1 235 ? -25.882 -2.059 14.575 1.00 36.78 235 PRO A C 1
ATOM 1753 O O . PRO A 1 235 ? -25.873 -3.160 14.018 1.00 36.78 235 PRO A O 1
ATOM 1756 N N . ALA A 1 236 ? -25.822 -1.911 15.900 1.00 42.00 236 ALA A N 1
ATOM 1757 C CA . ALA A 1 236 ? -25.870 -3.037 16.818 1.00 42.00 236 ALA A CA 1
ATOM 1758 C C . ALA A 1 236 ? -27.089 -3.908 16.483 1.00 42.00 236 ALA A C 1
ATOM 1760 O O . ALA A 1 236 ? -28.199 -3.394 16.320 1.00 42.00 236 ALA A O 1
ATOM 1761 N N . ALA A 1 237 ? -26.871 -5.219 16.359 1.00 46.44 237 ALA A N 1
ATOM 1762 C CA . ALA A 1 237 ? -27.962 -6.166 16.192 1.00 46.44 237 ALA A CA 1
ATOM 1763 C C . ALA A 1 237 ? -28.976 -5.963 17.336 1.00 46.44 237 ALA A C 1
ATOM 1765 O O . ALA A 1 237 ? -28.551 -5.807 18.487 1.00 46.44 237 ALA A O 1
ATOM 1766 N N . PRO A 1 238 ? -30.291 -5.931 17.047 1.00 43.09 238 PRO A N 1
ATOM 1767 C CA . PRO A 1 238 ? -31.297 -5.786 18.087 1.00 43.09 238 PRO A CA 1
ATOM 1768 C C . PRO A 1 238 ? -31.118 -6.907 19.110 1.00 43.09 238 PRO A C 1
ATOM 1770 O O . PRO A 1 238 ? -30.948 -8.073 18.742 1.00 43.09 238 PRO A O 1
ATOM 1773 N N . ALA A 1 239 ? -31.118 -6.535 20.391 1.00 45.56 239 ALA A N 1
ATOM 1774 C CA . ALA A 1 239 ? -31.037 -7.490 21.484 1.00 45.56 239 ALA A CA 1
ATOM 1775 C C . ALA A 1 239 ? -32.118 -8.571 21.302 1.00 45.56 239 ALA A C 1
ATOM 1777 O O . ALA A 1 239 ? -33.255 -8.232 20.950 1.00 45.56 239 ALA A O 1
ATOM 1778 N N . PRO A 1 240 ? -31.794 -9.860 21.518 1.00 50.84 240 PRO A N 1
ATOM 1779 C CA . PRO A 1 240 ? -32.809 -10.901 21.491 1.00 50.84 240 PRO A CA 1
ATOM 1780 C C . PRO A 1 240 ? -33.895 -10.556 22.521 1.00 50.84 240 PRO A C 1
ATOM 1782 O O . PRO A 1 240 ? -33.560 -10.063 23.605 1.00 50.84 240 PRO A O 1
ATOM 1785 N N . PRO A 1 241 ? -35.184 -10.773 22.204 1.00 51.44 241 PRO A N 1
ATOM 1786 C CA . PRO A 1 241 ? -36.254 -10.496 23.146 1.00 51.44 241 PRO A CA 1
ATOM 1787 C C . PRO A 1 241 ? -35.992 -11.277 24.432 1.00 51.44 241 PRO A C 1
ATOM 1789 O O . PRO A 1 241 ? -35.759 -12.488 24.404 1.00 51.44 241 PRO A O 1
ATOM 1792 N N . ALA A 1 242 ? -36.004 -10.564 25.557 1.00 53.34 242 ALA A N 1
ATOM 1793 C CA . ALA A 1 242 ? -36.002 -11.183 26.867 1.00 53.34 242 ALA A CA 1
ATOM 1794 C C . ALA A 1 242 ? -37.247 -12.070 26.950 1.00 53.34 242 ALA A C 1
ATOM 1796 O O . ALA A 1 242 ? -38.368 -11.564 26.960 1.00 53.34 242 ALA A O 1
ATOM 1797 N N . TYR A 1 243 ? -37.055 -13.387 26.965 1.00 46.44 243 TYR A N 1
ATOM 1798 C CA . TYR A 1 243 ? -38.133 -14.299 27.309 1.00 46.44 243 TYR A CA 1
ATOM 1799 C C . TYR A 1 243 ? -38.423 -14.122 28.806 1.00 46.44 243 TYR A C 1
ATOM 1801 O O . TYR A 1 243 ? -37.524 -14.363 29.618 1.00 46.44 243 TYR A O 1
ATOM 1809 N N . PRO A 1 244 ? -39.630 -13.675 29.203 1.00 51.97 244 PRO A N 1
ATOM 1810 C CA . PRO A 1 244 ? -40.045 -13.772 30.593 1.00 51.97 244 PRO A CA 1
ATOM 1811 C C . PRO A 1 244 ? -40.122 -15.258 30.956 1.00 51.97 244 PRO A C 1
ATOM 1813 O O . PRO A 1 244 ? -40.624 -16.068 30.178 1.00 51.97 244 PRO A O 1
ATOM 1816 N N . GLY A 1 245 ? -39.521 -15.592 32.096 1.00 57.44 245 GLY A N 1
ATOM 1817 C CA . GLY A 1 245 ? -39.112 -16.945 32.446 1.00 57.44 245 GLY A CA 1
ATOM 1818 C C . GLY A 1 245 ? -40.200 -18.013 32.480 1.00 57.44 245 GLY A C 1
ATOM 1819 O O . GLY A 1 245 ? -41.386 -17.719 32.610 1.00 57.44 245 GLY A O 1
ATOM 1820 N N . GLN A 1 246 ? -39.715 -19.255 32.433 1.00 42.50 246 GLN A N 1
ATOM 1821 C CA . GLN A 1 246 ? -40.221 -20.425 33.148 1.00 42.50 246 GLN A CA 1
ATOM 1822 C C . GLN A 1 246 ? -39.036 -21.296 33.559 1.00 42.50 246 GLN A C 1
ATOM 1824 O O . GLN A 1 246 ? -38.084 -21.388 32.749 1.00 42.50 246 GLN A O 1
#

Foldseek 3Di:
DDDDDAPPLLVVLLVLLVVLVVQADDLDWLNVLLCVLCVPVVVCSNVSVDQAQVVSVVRSCVRVVNDPPRPSNVVSVVSSVSSLVVQCPDVCSLVVLVVVLVVLVVVLVVLVVVLVVCVVPPDPVNVLSVVLNVSSVSRNVVSVVSSVVSVVVVDDDPDPDPDPDPDPDDDPDPPPPPDDDDDDDDDDDDDDDDDDDDDDDDDDDDDDDDDPDDPPPPDPPPNSSSSDDDDDPDPPDPDDDPDPDD

Organism: Streptomyces showdoensis (NCBI:txid68268)

Sequence (246 aa):
MTVHQLPVEMVAFAGWLSELAGRLRPGGGWYGVFAARDPEGLRACFDGTELPPWDVVESLLQDLGEPPGAPRAVRGRVLHQAAAAVHDRAPGAADDLADLRRLREREARQAETRVLDLARTPGPELAWARDDLSRARARIAELTARLARVEERRTPAPAPAPTPAPARRRPRGARYAWLDYTDDAGDAGDLVDAPGAGRTATVAGPAPQAVPELPVAGAAPRGARFGGAAVAPPPAAPAPPAYPGQ